Protein AF-A0A972X1F0-F1 (afdb_monomer_lite)

Sequence (185 aa):
MKKIGLFLLGLVVLLVAVYSLSRPRADAKAATQESPLKYPNSVIPELMGVSKVKKRSDVTPDITAKLEQAKSFRTYLETAYLRLPSIEKVKISKNGDFHHVPTEVIESSEIFGDIADKIKNNSTLIMDALKFYSACSLNDQLITSVRAVCARNLQDWAKTANINISRIEIPENVLRIADVLPRRD

Foldseek 3Di:
DPPVVVVVVVVVVVVVVVVVVPDPPPPPPPPPPPPQPQQPDDPDPDPDPDDDDDDDPDDDPVNVVVVVLLVVLLVLLRVLLSLADFPVNVVVPPPPDPPDDDVSNVVNVVSVVVNVVSCVVPVVNLVSLLSSLVSLLQDPRGDLLSNLVSVLVNVQSCVVVVHDDDPPRGDPSSPVSNVPDDHDD

pLDDT: mean 83.28, std 17.47, range [43.41, 98.06]

Secondary structure (DSSP, 8-state):
--SHHHHHHHHHHHHHHHHHH-------------------S--S------------S---HHHHHHHHHHHHHHHHHHHHHHHSPBHHHHHHT-SS--SSPPHHHHHHHHHHHHHHHHHHH-GGGHHHHHHHHHHHHH-TTB-HHHHHHHHHHHHHHHHHTT----STTS-HHHHHHHHHSPP--

Radius of gyration: 26.68 Å; chains: 1; bounding box: 55×37×100 Å

Structure (mmCIF, N/CA/C/O backbone):
data_AF-A0A972X1F0-F1
#
_entry.id   AF-A0A972X1F0-F1
#
loop_
_atom_site.group_PDB
_atom_site.id
_atom_site.type_symbol
_atom_site.label_atom_id
_atom_site.label_alt_id
_atom_site.label_comp_id
_atom_site.label_asym_id
_atom_site.label_entity_id
_atom_site.label_seq_id
_atom_site.pdbx_PDB_ins_code
_atom_site.Cartn_x
_atom_site.Cartn_y
_atom_site.Cartn_z
_atom_site.occupancy
_atom_site.B_iso_or_equiv
_atom_site.auth_seq_id
_atom_site.auth_comp_id
_atom_site.auth_asym_id
_atom_site.auth_atom_id
_atom_site.pdbx_PDB_model_num
ATOM 1 N N . MET A 1 1 ? 17.715 9.256 -75.433 1.00 58.50 1 MET A N 1
ATOM 2 C CA . MET A 1 1 ? 17.583 10.223 -74.314 1.00 58.50 1 MET A CA 1
ATOM 3 C C . MET A 1 1 ? 16.763 9.702 -73.110 1.00 58.50 1 MET A C 1
ATOM 5 O O . MET A 1 1 ? 16.326 10.507 -72.306 1.00 58.50 1 MET A O 1
ATOM 9 N N . LYS A 1 2 ? 16.587 8.380 -72.897 1.00 61.19 2 LYS A N 1
ATOM 10 C CA . LYS A 1 2 ? 15.789 7.830 -71.767 1.00 61.19 2 LYS A CA 1
ATOM 11 C C . LYS A 1 2 ? 16.579 7.497 -70.484 1.00 61.19 2 LYS A C 1
ATOM 13 O O . LYS A 1 2 ? 15.971 7.238 -69.456 1.00 61.19 2 LYS A O 1
ATOM 18 N N . LYS A 1 3 ? 17.919 7.511 -70.514 1.00 64.94 3 LYS A N 1
ATOM 19 C CA . LYS A 1 3 ? 18.758 7.066 -69.378 1.00 64.94 3 LYS A CA 1
ATOM 20 C C . LYS A 1 3 ? 18.961 8.120 -68.274 1.00 64.94 3 LYS A C 1
ATOM 22 O O . LYS A 1 3 ? 19.310 7.756 -67.161 1.00 64.94 3 LYS A O 1
ATOM 27 N N . ILE A 1 4 ? 18.698 9.399 -68.555 1.00 75.31 4 ILE A N 1
ATOM 28 C CA . ILE A 1 4 ? 18.905 10.500 -67.593 1.00 75.31 4 ILE A CA 1
ATOM 29 C C . ILE A 1 4 ? 17.803 10.532 -66.515 1.00 75.31 4 ILE A C 1
ATOM 31 O O . ILE A 1 4 ? 18.074 10.869 -65.367 1.00 75.31 4 ILE A O 1
ATOM 35 N N . GLY A 1 5 ? 16.580 10.099 -66.845 1.00 74.19 5 GLY A N 1
ATOM 36 C CA . GLY A 1 5 ? 15.449 10.125 -65.907 1.00 74.19 5 GLY A CA 1
ATOM 37 C C . GLY A 1 5 ? 15.607 9.187 -64.705 1.00 74.19 5 GLY A C 1
ATOM 38 O O . GLY A 1 5 ? 15.191 9.533 -63.603 1.00 74.19 5 GLY A O 1
ATOM 39 N N . LEU A 1 6 ? 16.257 8.030 -64.884 1.00 78.19 6 LEU A N 1
ATOM 40 C CA . LEU A 1 6 ? 16.422 7.055 -63.798 1.00 78.19 6 LEU A CA 1
ATOM 41 C C . LEU A 1 6 ? 17.415 7.537 -62.729 1.00 78.19 6 LEU A C 1
ATOM 43 O O . LEU A 1 6 ? 17.235 7.269 -61.544 1.00 78.19 6 LEU A O 1
ATOM 47 N N . PHE A 1 7 ? 18.44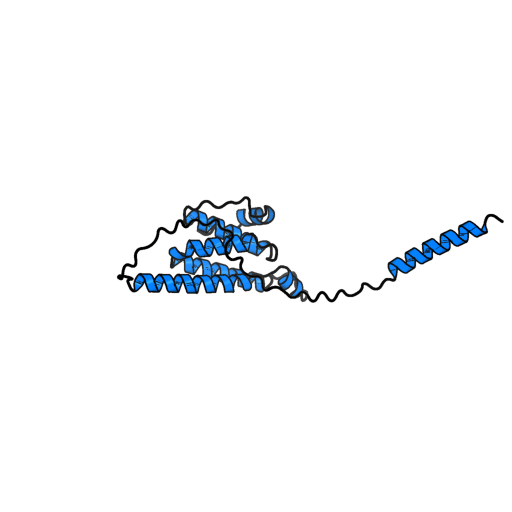4 8.279 -63.148 1.00 83.50 7 PHE A N 1
ATOM 48 C CA . PHE A 1 7 ? 19.475 8.796 -62.248 1.00 83.50 7 PHE A CA 1
ATOM 49 C C . PHE A 1 7 ? 18.936 9.904 -61.336 1.00 83.50 7 PHE A C 1
ATOM 51 O O . PHE A 1 7 ? 19.231 9.925 -60.143 1.00 83.50 7 PHE A O 1
ATOM 58 N N . LEU A 1 8 ? 18.087 10.786 -61.877 1.00 83.75 8 LEU A N 1
ATOM 59 C CA . LEU A 1 8 ? 17.439 11.847 -61.102 1.00 83.75 8 LEU A CA 1
ATOM 60 C C . LEU A 1 8 ? 16.479 11.284 -60.047 1.00 83.75 8 LEU A C 1
ATOM 62 O O . LEU A 1 8 ? 16.462 11.775 -58.921 1.00 83.75 8 LEU A O 1
ATOM 66 N N . LEU A 1 9 ? 15.733 10.222 -60.371 1.00 85.69 9 LEU A N 1
ATOM 67 C CA . LEU A 1 9 ? 14.806 9.607 -59.420 1.00 85.69 9 LEU A CA 1
ATOM 68 C C . LEU A 1 9 ? 15.544 8.968 -58.230 1.00 85.69 9 LEU A C 1
ATOM 70 O O . LEU A 1 9 ? 15.135 9.140 -57.083 1.00 85.69 9 LEU A O 1
ATOM 74 N N . GLY A 1 10 ? 16.664 8.284 -58.494 1.00 87.75 10 GLY A N 1
ATOM 75 C CA . GLY A 1 10 ? 17.500 7.693 -57.446 1.00 87.75 10 GLY A CA 1
ATOM 76 C C . GLY A 1 10 ? 18.105 8.741 -56.508 1.00 87.75 10 GLY A C 1
ATOM 77 O O . GLY A 1 10 ? 18.112 8.549 -55.292 1.00 87.75 10 GLY A O 1
ATOM 78 N N . LEU A 1 11 ? 18.544 9.880 -57.054 1.00 90.75 11 LEU A N 1
ATOM 79 C CA . LEU A 1 11 ? 19.116 10.974 -56.267 1.00 90.75 11 LEU A CA 1
ATOM 80 C C . LEU A 1 11 ? 18.081 11.610 -55.323 1.00 90.75 11 LEU A C 1
ATOM 82 O O . LEU A 1 11 ? 18.393 11.888 -54.168 1.00 90.75 11 LEU A O 1
ATOM 86 N N . VAL A 1 12 ? 16.839 11.795 -55.784 1.00 90.69 12 VAL A N 1
ATOM 87 C CA . VAL A 1 12 ? 15.757 12.364 -54.961 1.00 90.69 12 VAL A CA 1
ATOM 88 C C . VAL A 1 12 ? 15.403 11.440 -53.794 1.00 90.69 12 VAL A C 1
ATOM 90 O O . VAL A 1 12 ? 15.274 11.912 -52.666 1.00 90.69 12 VAL A O 1
ATOM 93 N N . VAL A 1 13 ? 15.309 10.126 -54.023 1.00 89.88 13 VAL A N 1
ATOM 94 C CA . VAL A 1 13 ? 15.029 9.156 -52.947 1.00 89.88 13 VAL A CA 1
ATOM 95 C C . VAL A 1 13 ? 16.151 9.146 -51.908 1.00 89.88 13 VAL A C 1
ATOM 97 O O . VAL A 1 13 ? 15.876 9.148 -50.707 1.00 89.88 13 VAL A O 1
ATOM 100 N N . LEU A 1 14 ? 17.411 9.200 -52.353 1.00 90.25 14 LEU A N 1
ATOM 101 C CA . LEU A 1 14 ? 18.562 9.243 -51.453 1.00 90.25 14 LEU A CA 1
ATOM 102 C C . LEU A 1 14 ? 18.556 10.516 -50.592 1.00 90.25 14 LEU A C 1
ATOM 104 O O . LEU A 1 14 ? 18.766 10.447 -49.384 1.00 90.25 14 LEU A O 1
ATOM 108 N N . LEU A 1 15 ? 18.251 11.670 -51.194 1.00 89.06 15 LEU A N 1
ATOM 109 C CA . LEU A 1 15 ? 18.170 12.945 -50.479 1.00 89.06 15 LEU A CA 1
ATOM 110 C C . LEU A 1 15 ? 17.035 12.958 -49.445 1.00 89.06 15 LEU A C 1
ATOM 112 O O . LEU A 1 15 ? 17.244 13.438 -48.334 1.00 89.06 15 LEU A O 1
ATOM 116 N N . VAL A 1 16 ? 15.868 12.384 -49.755 1.00 86.19 16 VAL A N 1
ATOM 117 C CA . VAL A 1 16 ? 14.750 12.275 -48.798 1.00 86.19 16 VAL A CA 1
ATOM 118 C C . VAL A 1 16 ? 15.095 11.340 -47.633 1.00 86.19 16 VAL A C 1
ATOM 120 O O . VAL A 1 16 ? 14.776 11.652 -46.482 1.00 86.19 16 VAL A O 1
ATOM 123 N N . ALA A 1 17 ? 15.781 10.225 -47.898 1.00 84.88 17 ALA A N 1
ATOM 124 C CA . ALA A 1 17 ? 16.218 9.297 -46.856 1.00 84.88 17 ALA A CA 1
ATOM 125 C C . ALA A 1 17 ? 17.244 9.943 -45.910 1.00 84.88 17 ALA A C 1
ATOM 127 O O . ALA A 1 17 ? 17.094 9.867 -44.690 1.00 84.88 17 ALA A O 1
ATOM 128 N N . VAL A 1 18 ? 18.239 10.647 -46.462 1.00 85.56 18 VAL A N 1
ATOM 129 C CA . VAL A 1 18 ? 19.245 11.370 -45.670 1.00 85.56 18 VAL A CA 1
ATOM 130 C C . VAL A 1 18 ? 18.591 12.492 -44.861 1.00 85.56 18 VAL A C 1
AT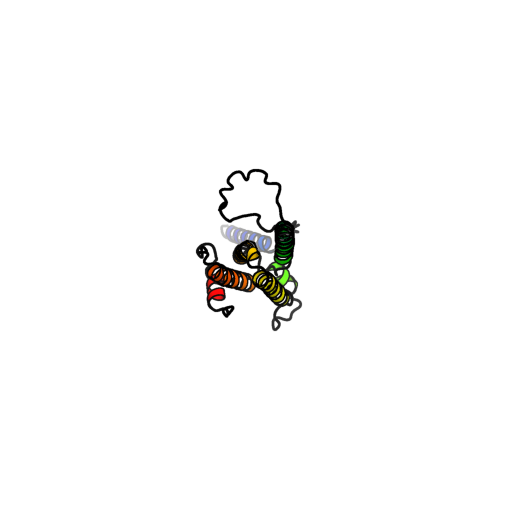OM 132 O O . VAL A 1 18 ? 18.826 12.595 -43.661 1.00 85.56 18 VAL A O 1
ATOM 135 N N . TYR A 1 19 ? 17.689 13.272 -45.463 1.00 83.06 19 TYR A N 1
ATOM 136 C CA . TYR A 1 19 ? 16.993 14.355 -44.762 1.00 83.06 19 TYR A CA 1
ATOM 137 C C . TYR A 1 19 ? 16.100 13.849 -43.614 1.00 83.06 19 TYR A C 1
ATOM 139 O O . TYR A 1 19 ? 15.975 14.510 -42.583 1.00 83.06 19 TYR A O 1
ATOM 147 N N . SER A 1 20 ? 15.515 12.656 -43.757 1.00 76.56 20 SER A N 1
ATOM 148 C CA . SER A 1 20 ? 14.698 12.029 -42.708 1.00 76.56 20 SER A CA 1
ATOM 149 C C . SER A 1 20 ? 15.535 11.525 -41.526 1.00 76.56 20 SER A C 1
ATOM 151 O O . SER A 1 20 ? 15.062 11.552 -40.393 1.00 76.56 20 SER A O 1
ATOM 153 N N . LEU A 1 21 ? 16.785 11.114 -41.770 1.00 76.50 21 LEU A N 1
ATOM 154 C CA . LEU A 1 21 ? 17.731 10.682 -40.732 1.00 76.50 21 LEU A CA 1
ATOM 155 C C . LEU A 1 21 ? 18.425 11.859 -40.032 1.00 76.50 21 LEU A C 1
ATOM 157 O O . LEU A 1 21 ? 18.833 11.730 -38.881 1.00 76.50 21 LEU A O 1
ATOM 161 N N . SER A 1 22 ? 18.547 13.009 -40.700 1.00 73.19 22 SER A N 1
ATOM 162 C CA . SER A 1 22 ? 19.226 14.194 -40.163 1.00 73.19 22 SER A CA 1
ATOM 163 C C . SER A 1 22 ? 18.329 15.139 -39.365 1.00 73.19 22 SER A C 1
ATOM 165 O O . SER A 1 22 ? 18.820 16.177 -38.927 1.00 73.19 22 SER A O 1
ATOM 167 N N . ARG A 1 23 ? 17.039 14.836 -39.153 1.00 63.78 23 ARG A N 1
ATOM 168 C CA . ARG A 1 23 ? 16.220 15.653 -38.247 1.00 63.78 23 ARG A CA 1
ATOM 169 C C . ARG A 1 23 ? 16.755 15.490 -36.820 1.00 63.78 23 ARG A C 1
ATOM 171 O O . ARG A 1 23 ? 16.611 14.398 -36.264 1.00 63.78 23 ARG A O 1
ATOM 178 N N . PRO A 1 24 ? 17.351 16.535 -36.210 1.00 58.25 24 PRO A N 1
ATOM 179 C CA . PRO A 1 24 ? 17.709 16.475 -34.805 1.00 58.25 24 PRO A CA 1
ATOM 180 C C . PRO A 1 24 ? 16.427 16.174 -34.034 1.00 58.25 24 PRO A C 1
ATOM 182 O O . PRO A 1 24 ? 15.392 16.804 -34.272 1.00 58.25 24 PRO A O 1
ATOM 185 N N . ARG A 1 25 ? 16.481 15.162 -33.163 1.00 55.72 25 ARG A N 1
ATOM 186 C CA . ARG A 1 25 ? 15.430 14.899 -32.182 1.00 55.72 25 ARG A CA 1
ATOM 187 C C . ARG A 1 25 ? 15.222 16.224 -31.460 1.00 55.72 25 ARG A C 1
ATOM 189 O O . ARG A 1 25 ? 16.106 16.663 -30.736 1.00 55.72 25 ARG A O 1
ATOM 196 N N . ALA A 1 26 ? 14.119 16.909 -31.752 1.00 57.22 26 ALA A N 1
ATOM 197 C CA . ALA A 1 26 ? 13.742 18.082 -30.995 1.00 57.22 26 ALA A CA 1
ATOM 198 C C . ALA A 1 26 ? 13.586 17.581 -29.565 1.00 57.22 26 ALA A C 1
ATOM 200 O O . ALA A 1 26 ? 12.705 16.759 -29.301 1.00 57.22 26 ALA A O 1
ATOM 201 N N . ASP A 1 27 ? 14.506 17.991 -28.695 1.00 51.03 27 ASP A N 1
ATOM 202 C CA . ASP A 1 27 ? 14.424 17.754 -27.269 1.00 51.03 27 ASP A CA 1
ATOM 203 C C . ASP A 1 27 ? 13.120 18.389 -26.806 1.00 51.03 27 ASP A C 1
ATOM 205 O O . ASP A 1 27 ? 13.021 19.594 -26.559 1.00 51.03 27 ASP A O 1
ATOM 209 N N . ALA A 1 28 ? 12.078 17.562 -26.770 1.00 54.88 28 ALA A N 1
ATOM 210 C CA . ALA A 1 28 ? 10.841 17.863 -26.104 1.00 54.88 28 ALA A CA 1
ATOM 211 C C . ALA A 1 28 ? 11.216 18.031 -24.635 1.00 54.88 28 ALA A C 1
ATOM 213 O O . ALA A 1 28 ? 11.258 17.068 -23.871 1.00 54.88 28 ALA A O 1
ATOM 214 N N . LYS A 1 29 ? 11.523 19.272 -24.248 1.00 49.81 29 LYS A N 1
ATOM 215 C CA . LYS A 1 29 ? 11.421 19.732 -22.870 1.00 49.81 29 LYS A CA 1
ATOM 216 C C . LYS A 1 29 ? 9.949 19.612 -22.496 1.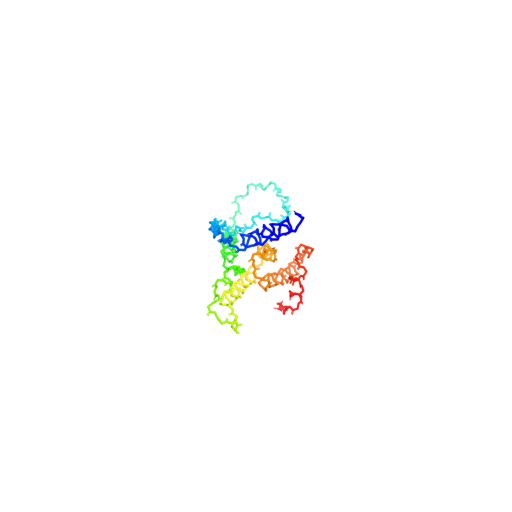00 49.81 29 LYS A C 1
ATOM 218 O O . LYS A 1 29 ? 9.197 20.582 -22.536 1.00 49.81 29 LYS A O 1
ATOM 223 N N . ALA A 1 30 ? 9.530 18.386 -22.206 1.00 51.47 30 ALA A N 1
ATOM 224 C CA . ALA A 1 30 ? 8.327 18.117 -21.465 1.00 51.47 30 ALA A CA 1
ATOM 225 C C . ALA A 1 30 ? 8.570 18.732 -20.089 1.00 51.47 30 ALA A C 1
ATOM 227 O O . ALA A 1 30 ? 9.237 18.157 -19.234 1.00 51.47 30 ALA A O 1
ATOM 228 N N . ALA A 1 31 ? 8.081 19.955 -19.907 1.00 48.34 31 ALA A N 1
ATOM 229 C CA . ALA A 1 31 ? 7.716 20.434 -18.593 1.00 48.34 31 ALA A CA 1
ATOM 230 C C . ALA A 1 31 ? 6.558 19.542 -18.135 1.00 48.34 31 ALA A C 1
ATOM 232 O O . ALA A 1 31 ? 5.386 19.879 -18.294 1.00 48.34 31 ALA A O 1
ATOM 233 N N . THR A 1 32 ? 6.894 18.345 -17.657 1.00 45.69 32 THR A N 1
ATOM 234 C CA . THR A 1 32 ? 5.970 17.503 -16.920 1.00 45.69 32 THR A CA 1
ATOM 235 C C . THR A 1 32 ? 5.761 18.242 -15.614 1.00 45.69 32 THR A C 1
ATOM 237 O O . THR A 1 32 ? 6.565 18.166 -14.690 1.00 45.69 32 THR A O 1
ATOM 240 N N . GLN A 1 33 ? 4.725 19.072 -15.579 1.00 45.19 33 GLN A N 1
ATOM 241 C CA . GLN A 1 33 ? 4.168 19.548 -14.333 1.00 45.19 33 GLN A CA 1
ATOM 242 C C . GLN A 1 33 ? 3.660 18.288 -13.631 1.00 45.19 33 GLN A C 1
ATOM 244 O O . GLN A 1 33 ? 2.558 17.823 -13.919 1.00 45.19 33 GLN A O 1
ATOM 249 N N . GLU A 1 34 ? 4.529 17.671 -12.823 1.00 47.16 34 GLU A N 1
ATOM 250 C CA . GLU A 1 34 ? 4.215 16.520 -11.987 1.00 47.16 34 GLU A CA 1
ATOM 251 C C . GLU A 1 34 ? 3.008 16.919 -11.144 1.00 47.16 34 GLU A C 1
ATOM 253 O O . GLU A 1 34 ? 3.117 17.653 -10.161 1.00 47.16 34 GLU A O 1
ATOM 258 N N . SER A 1 35 ? 1.815 16.513 -11.584 1.00 49.00 35 SER A N 1
ATOM 259 C CA . SER A 1 35 ? 0.652 16.586 -10.720 1.00 49.00 35 SER A CA 1
ATOM 260 C C . SER A 1 35 ? 0.991 15.700 -9.532 1.00 49.00 35 SER A C 1
ATOM 262 O O . SER A 1 35 ? 1.246 14.511 -9.746 1.00 49.00 35 SER A O 1
ATOM 264 N N . PRO A 1 36 ? 1.048 16.250 -8.305 1.00 54.09 36 PRO A N 1
ATOM 265 C CA . PRO A 1 36 ? 1.347 15.451 -7.133 1.00 54.09 36 PRO A CA 1
ATOM 266 C C . PRO A 1 36 ? 0.383 14.273 -7.134 1.00 54.09 36 PRO A C 1
ATOM 268 O O . PRO A 1 36 ? -0.816 14.481 -7.335 1.00 54.09 36 PRO A O 1
ATOM 271 N N . LEU A 1 37 ? 0.924 13.058 -6.988 1.00 51.62 37 LEU A N 1
ATOM 272 C CA . LEU A 1 37 ? 0.181 11.802 -6.893 1.00 51.62 37 LEU A CA 1
ATOM 273 C C . LEU A 1 37 ? -0.891 11.956 -5.813 1.00 51.62 37 LEU A C 1
ATOM 275 O O . LEU A 1 37 ? -0.661 11.713 -4.631 1.00 51.62 37 LEU A O 1
ATOM 279 N N . LYS A 1 38 ? -2.062 12.448 -6.207 1.00 56.41 38 LYS A N 1
ATOM 280 C CA . LYS A 1 38 ? -3.134 12.736 -5.276 1.00 56.41 38 LYS A CA 1
ATOM 281 C C . LYS A 1 38 ? -3.706 11.387 -4.908 1.00 56.41 38 LYS A C 1
ATOM 283 O O . LYS A 1 38 ? -4.201 10.678 -5.783 1.00 56.41 38 LYS A O 1
ATOM 288 N N . TYR A 1 39 ? -3.607 11.033 -3.630 1.00 56.16 39 TYR A N 1
ATOM 289 C CA . TYR A 1 39 ? -4.289 9.864 -3.103 1.00 56.16 39 TYR A CA 1
ATOM 290 C C . TYR A 1 39 ? -5.754 9.955 -3.553 1.00 56.16 39 TYR A C 1
ATOM 292 O O . TYR A 1 39 ? -6.407 10.963 -3.248 1.00 56.16 39 TYR A O 1
ATOM 300 N N . PRO A 1 40 ? -6.247 9.010 -4.376 1.00 58.91 40 PRO A N 1
ATOM 301 C CA . PRO A 1 40 ? -7.584 9.120 -4.921 1.00 58.91 40 PRO A CA 1
ATOM 302 C C . PRO A 1 40 ? -8.553 9.048 -3.749 1.00 58.91 40 PRO A C 1
ATOM 304 O O . PRO A 1 40 ? -8.741 8.000 -3.129 1.00 58.91 40 PRO A O 1
ATOM 307 N N . ASN A 1 41 ? -9.157 10.190 -3.422 1.00 51.47 41 ASN A N 1
ATOM 308 C CA . ASN A 1 41 ? -10.308 10.222 -2.542 1.00 51.47 41 ASN A CA 1
ATOM 309 C C . ASN A 1 41 ? -11.381 9.346 -3.200 1.00 51.47 41 ASN A C 1
ATOM 311 O O . ASN A 1 41 ? -11.948 9.724 -4.219 1.00 51.47 41 ASN A O 1
ATOM 315 N N . SER A 1 42 ? -11.603 8.167 -2.618 1.00 45.06 42 SER A N 1
ATOM 316 C CA . SER A 1 42 ? -12.737 7.267 -2.841 1.00 45.06 42 SER A CA 1
ATOM 317 C C . SER A 1 42 ? -12.960 6.753 -4.271 1.00 45.06 42 SER A C 1
ATOM 319 O O . SER A 1 42 ? -13.722 7.327 -5.042 1.00 45.06 42 SER A O 1
ATOM 321 N N . VAL A 1 43 ? -12.446 5.553 -4.547 1.00 47.50 43 VAL A N 1
ATOM 322 C CA . VAL A 1 43 ? -13.156 4.574 -5.390 1.00 47.50 43 VAL A CA 1
ATOM 323 C C . VAL A 1 43 ? -13.495 3.370 -4.512 1.00 47.50 43 VAL A C 1
ATOM 325 O O . VAL A 1 43 ? -12.946 2.289 -4.655 1.00 47.50 43 VAL A O 1
ATOM 328 N N . ILE A 1 44 ? -14.339 3.581 -3.505 1.00 49.91 44 ILE A N 1
ATOM 329 C CA . ILE A 1 44 ? -15.143 2.495 -2.940 1.00 49.91 44 ILE A CA 1
ATOM 330 C C . ILE A 1 44 ? -16.578 3.019 -2.953 1.00 49.91 44 ILE A C 1
ATOM 332 O O . ILE A 1 44 ? -16.792 4.127 -2.451 1.00 49.91 44 ILE A O 1
ATOM 336 N N . PRO A 1 45 ? -17.539 2.273 -3.529 1.00 45.94 45 PRO A N 1
ATOM 337 C CA . PRO A 1 45 ? -18.945 2.629 -3.485 1.00 45.94 45 PRO A CA 1
ATOM 338 C C . PRO A 1 45 ? -19.374 2.924 -2.051 1.00 45.94 45 PRO A C 1
ATOM 340 O O . PRO A 1 45 ? -19.006 2.227 -1.106 1.00 45.94 45 PRO A O 1
ATOM 343 N N . GLU A 1 46 ? -20.138 3.993 -1.927 1.00 45.56 46 GLU A N 1
ATOM 344 C CA . GLU A 1 46 ? -20.754 4.555 -0.736 1.00 45.56 46 GLU A CA 1
ATOM 345 C C . GLU A 1 46 ? -21.497 3.489 0.097 1.00 45.56 46 GLU A C 1
ATOM 347 O O . GLU A 1 46 ? -22.699 3.290 -0.016 1.00 45.56 46 GLU A O 1
ATOM 352 N N . LEU A 1 47 ? -20.769 2.768 0.954 1.00 46.72 47 LEU A N 1
ATOM 353 C CA . LEU A 1 47 ? -21.298 1.734 1.856 1.00 46.72 47 LEU A CA 1
ATOM 354 C C . LEU A 1 47 ? -21.835 2.318 3.175 1.00 46.72 47 LEU A C 1
ATOM 356 O O . LEU A 1 47 ? -21.900 1.629 4.190 1.00 46.72 47 LEU A O 1
ATOM 360 N N . MET A 1 48 ? -22.213 3.599 3.190 1.00 43.41 48 MET A N 1
ATOM 361 C CA . MET A 1 48 ? -22.758 4.257 4.376 1.00 43.41 48 MET A CA 1
ATOM 362 C C . MET A 1 48 ? -24.080 4.950 4.058 1.00 43.41 48 MET A C 1
ATOM 364 O O . MET A 1 48 ? -24.131 6.143 3.777 1.00 43.41 48 MET A O 1
ATOM 368 N N . GLY A 1 49 ? -25.177 4.203 4.192 1.00 44.38 49 GLY A N 1
ATOM 369 C CA . GLY A 1 49 ? -26.492 4.785 4.447 1.00 44.38 49 GLY A CA 1
ATOM 370 C C . GLY A 1 49 ? -26.490 5.466 5.817 1.00 44.38 49 GLY A C 1
ATOM 371 O O . GLY A 1 49 ? -26.872 4.865 6.820 1.00 44.38 49 GLY A O 1
ATOM 372 N N . VAL A 1 50 ? -26.010 6.710 5.883 1.00 47.56 50 VAL A N 1
ATOM 373 C CA . VAL A 1 50 ? -25.975 7.502 7.118 1.00 47.56 50 VAL A CA 1
ATOM 374 C C . VAL A 1 50 ? -27.389 7.990 7.433 1.00 47.56 50 VAL A C 1
ATOM 376 O O . VAL A 1 50 ? -27.828 9.060 7.013 1.00 47.56 50 VAL A O 1
ATOM 379 N N . SER A 1 51 ? -28.117 7.179 8.200 1.00 52.31 51 SER A N 1
ATOM 380 C CA . SER A 1 51 ? -29.330 7.598 8.903 1.00 52.31 51 SER A CA 1
ATOM 381 C C . SER A 1 51 ? -29.032 8.824 9.770 1.00 52.31 51 SER A C 1
ATOM 383 O O . SER A 1 51 ? -28.074 8.830 10.541 1.00 52.31 51 SER A O 1
ATOM 385 N N . LYS A 1 52 ? -29.865 9.864 9.647 1.00 52.22 52 LYS A N 1
ATOM 386 C CA . LYS A 1 52 ? -29.778 11.136 10.383 1.00 52.22 52 LYS A CA 1
ATOM 387 C C . LYS A 1 52 ? -29.578 10.898 11.889 1.00 52.22 52 LYS A C 1
ATOM 389 O O . LYS A 1 52 ? -30.526 10.586 12.608 1.00 52.22 52 LYS A O 1
ATOM 394 N N . VAL A 1 53 ? -28.347 11.070 12.374 1.00 54.66 53 VAL A N 1
ATOM 395 C CA . VAL A 1 53 ? -28.013 10.952 13.799 1.00 54.66 53 VAL A CA 1
ATOM 396 C C . VAL A 1 53 ? -28.555 12.177 14.539 1.00 54.66 53 VAL A C 1
ATOM 398 O O . VAL A 1 53 ? -28.129 13.312 14.325 1.00 54.66 53 VAL A O 1
ATOM 401 N N . LYS A 1 54 ? -29.532 11.936 15.413 1.00 59.75 54 LYS A N 1
ATOM 402 C CA . LYS A 1 54 ? -30.114 12.904 16.349 1.00 59.75 54 LYS A CA 1
ATOM 403 C C . LYS A 1 54 ? -29.008 13.394 17.300 1.00 59.75 54 LYS A C 1
ATOM 405 O O . LYS A 1 54 ? -28.376 12.565 17.948 1.00 59.75 54 LYS A O 1
ATOM 410 N N . LYS A 1 55 ? -28.772 14.716 17.378 1.00 56.81 55 LYS A N 1
ATOM 411 C CA . LYS A 1 55 ? -27.821 15.370 18.309 1.00 56.81 55 LYS A CA 1
ATOM 412 C C . LYS A 1 55 ? -28.034 14.823 19.730 1.00 56.81 55 LYS A C 1
ATOM 414 O O . LYS A 1 55 ? -29.009 15.187 20.383 1.00 56.81 55 LYS A O 1
ATOM 419 N N . ARG A 1 56 ? -27.153 13.935 20.192 1.00 61.34 56 ARG A N 1
ATOM 420 C CA . ARG A 1 56 ? -27.140 13.408 21.562 1.00 61.34 56 ARG A CA 1
ATOM 421 C C . ARG A 1 56 ? -25.893 13.968 22.240 1.00 61.34 56 ARG A C 1
ATOM 423 O O . ARG A 1 56 ? -24.799 13.811 21.713 1.00 61.34 56 ARG A O 1
ATOM 430 N N . SER A 1 57 ? -26.087 14.677 23.349 1.00 64.50 57 SER A N 1
ATOM 431 C CA . SER A 1 57 ? -25.068 15.493 24.026 1.00 64.50 57 SER A CA 1
ATOM 432 C C . SER A 1 57 ? -24.068 14.691 24.877 1.00 64.50 57 SER A C 1
ATOM 434 O O . SER A 1 57 ? -23.285 15.295 25.601 1.00 64.50 57 SER A O 1
ATOM 436 N N . ASP A 1 58 ? -24.059 13.359 24.763 1.00 64.19 58 ASP A N 1
ATOM 437 C CA . ASP A 1 58 ? -23.220 12.459 25.564 1.00 64.19 58 ASP A CA 1
ATOM 438 C C . ASP A 1 58 ? -22.103 11.843 24.710 1.00 64.19 58 ASP A C 1
ATOM 440 O O . ASP A 1 58 ? -22.024 10.627 24.525 1.00 64.19 58 ASP A O 1
ATOM 444 N N . VAL A 1 59 ? -21.245 12.686 24.131 1.00 72.56 59 VAL A N 1
ATOM 445 C CA . VAL A 1 59 ? -19.996 12.205 23.525 1.00 72.56 59 VAL A CA 1
ATOM 446 C C . VAL A 1 59 ? -19.000 11.986 24.658 1.00 72.56 59 VAL A C 1
ATOM 448 O O . VAL A 1 59 ? -18.521 12.939 25.270 1.00 72.56 59 VAL A O 1
ATOM 451 N N . THR A 1 60 ? -18.711 10.724 24.969 1.00 80.25 60 THR A N 1
ATOM 452 C CA . THR A 1 60 ? -17.718 10.376 25.988 1.00 80.25 60 THR A CA 1
ATOM 453 C C . THR A 1 60 ? -16.301 10.715 25.499 1.00 80.25 60 THR A C 1
ATOM 455 O O . THR A 1 60 ? -16.032 10.635 24.296 1.00 80.25 60 THR A O 1
ATOM 458 N N . PRO A 1 61 ? -15.358 11.050 26.403 1.00 82.88 61 PRO A N 1
ATOM 459 C CA . PRO A 1 61 ? -13.965 11.338 26.041 1.00 82.88 61 PRO A CA 1
ATOM 460 C C . PRO A 1 61 ? -13.283 10.243 25.193 1.00 82.88 61 PRO A C 1
ATOM 462 O O . PRO A 1 61 ? -12.438 10.554 24.356 1.00 82.88 61 PRO A O 1
ATOM 465 N N . ASP A 1 62 ? -13.691 8.977 25.353 1.00 87.56 62 ASP A N 1
ATOM 466 C CA . ASP A 1 62 ? -13.192 7.831 24.573 1.00 87.56 62 ASP A CA 1
ATOM 467 C C . ASP A 1 62 ? -13.547 7.920 23.075 1.00 87.56 62 ASP A C 1
ATOM 469 O O . ASP A 1 62 ? -12.715 7.628 22.214 1.00 87.56 62 ASP A O 1
ATOM 473 N N . ILE A 1 63 ? -14.756 8.386 22.734 1.00 85.81 63 ILE A N 1
ATOM 474 C CA . ILE A 1 63 ? -15.181 8.537 21.331 1.00 85.81 63 ILE A CA 1
ATOM 475 C C . ILE A 1 63 ? -14.350 9.623 20.642 1.00 85.81 63 ILE A C 1
ATOM 477 O O . ILE A 1 63 ? -13.895 9.433 19.512 1.00 85.81 63 ILE A O 1
ATOM 481 N N . THR A 1 64 ? -14.109 10.740 21.331 1.00 88.12 64 THR A N 1
ATOM 482 C CA . THR A 1 64 ? -13.288 11.840 20.811 1.00 88.12 64 THR A CA 1
ATOM 483 C C . THR A 1 64 ? -11.848 11.389 20.565 1.00 88.12 64 THR A C 1
ATOM 485 O O . THR A 1 64 ? -11.301 11.656 19.496 1.00 88.12 64 THR A O 1
ATOM 488 N N . ALA A 1 65 ? -11.250 10.640 21.499 1.00 89.94 65 ALA A N 1
ATOM 489 C CA . ALA A 1 65 ? -9.896 10.109 21.343 1.00 89.94 65 ALA A CA 1
ATOM 490 C C . ALA A 1 65 ? -9.774 9.158 20.136 1.00 89.94 65 ALA A C 1
ATOM 492 O O . ALA A 1 65 ? -8.853 9.297 19.329 1.00 89.94 65 ALA A O 1
ATOM 493 N N . LYS A 1 66 ? -10.733 8.239 19.956 1.00 88.94 66 LYS A N 1
ATOM 494 C CA . LYS A 1 66 ? -10.764 7.326 18.799 1.00 88.94 66 LYS A CA 1
ATOM 495 C C . LYS A 1 66 ? -10.932 8.067 17.474 1.00 88.94 66 LYS A C 1
ATOM 497 O O . LYS A 1 66 ? -10.308 7.692 16.481 1.00 88.94 66 LYS A O 1
ATOM 502 N N . LEU A 1 67 ? -11.743 9.125 17.446 1.00 89.25 67 LEU A N 1
ATOM 503 C CA . LEU A 1 67 ? -11.945 9.940 16.248 1.00 89.25 67 LEU A CA 1
ATOM 504 C C . LEU A 1 67 ? -10.666 10.684 15.841 1.00 89.25 67 LEU A C 1
ATOM 506 O O . LEU A 1 67 ? -10.294 10.661 14.665 1.00 89.25 67 LEU A O 1
ATOM 510 N N . GLU A 1 68 ? -9.972 11.298 16.800 1.00 93.19 68 GLU A N 1
ATOM 511 C CA . GLU A 1 68 ? -8.691 11.970 16.548 1.00 93.19 68 GLU A CA 1
ATOM 512 C C . GLU A 1 68 ? -7.595 10.974 16.141 1.00 93.19 68 GLU A C 1
ATOM 514 O O . GLU A 1 68 ? -6.818 11.235 15.216 1.00 93.19 68 GLU A O 1
ATOM 519 N N . GLN A 1 69 ? -7.577 9.777 16.734 1.00 94.31 69 GLN A N 1
ATOM 520 C CA . GLN A 1 69 ? -6.674 8.711 16.301 1.00 94.31 69 GLN A CA 1
ATOM 521 C C . GLN A 1 69 ? -6.961 8.276 14.856 1.00 94.31 69 GLN A C 1
ATOM 523 O O . GLN A 1 69 ? -6.040 8.179 14.050 1.00 94.31 69 GLN A O 1
ATOM 528 N N . ALA A 1 70 ? -8.227 8.072 14.485 1.00 92.56 70 ALA A N 1
ATOM 529 C CA . ALA A 1 70 ? -8.593 7.730 13.111 1.00 92.56 70 ALA A CA 1
ATOM 530 C C . ALA A 1 70 ? -8.207 8.841 12.119 1.00 92.56 70 ALA A C 1
ATOM 532 O O . ALA A 1 70 ? -7.719 8.566 11.023 1.00 92.56 70 ALA A O 1
ATOM 533 N N . LYS A 1 71 ? -8.380 10.111 12.502 1.00 94.56 71 LYS A N 1
ATOM 534 C CA . LYS A 1 71 ? -7.986 11.264 11.683 1.00 94.56 71 LYS A CA 1
ATOM 535 C C . LYS A 1 71 ? -6.472 11.330 11.477 1.00 94.56 71 LYS A C 1
ATOM 537 O O . LYS A 1 71 ? -6.030 11.429 10.336 1.00 94.56 71 LYS A O 1
ATOM 542 N N . SER A 1 72 ? -5.690 11.228 12.551 1.00 95.94 72 SER A N 1
ATOM 543 C CA . SER A 1 72 ? -4.223 11.217 12.465 1.00 95.94 72 SER A CA 1
ATOM 544 C C . SER A 1 72 ? -3.702 10.021 11.665 1.00 95.94 72 SER A C 1
ATOM 546 O O . SER A 1 72 ? -2.772 10.172 10.874 1.00 95.94 72 SER A O 1
ATOM 548 N N . PHE A 1 73 ? -4.344 8.856 11.788 1.00 97.50 73 PHE A N 1
ATOM 549 C CA . PHE A 1 73 ? -4.014 7.690 10.977 1.00 97.50 73 PHE A CA 1
ATOM 550 C C . PHE A 1 73 ? -4.270 7.924 9.486 1.00 97.50 73 PHE A C 1
ATOM 552 O O . PHE A 1 73 ? -3.420 7.578 8.672 1.00 97.50 73 PHE A O 1
ATOM 559 N N . ARG A 1 74 ? -5.380 8.569 9.104 1.00 96.75 74 ARG A N 1
ATOM 560 C CA . ARG A 1 74 ? -5.632 8.927 7.697 1.00 96.75 74 ARG A CA 1
ATOM 561 C C . ARG A 1 74 ? -4.564 9.858 7.131 1.00 96.75 74 ARG A C 1
ATOM 563 O O . ARG A 1 74 ? -4.033 9.578 6.063 1.00 96.75 74 ARG A O 1
ATOM 570 N N . THR A 1 75 ? -4.185 10.899 7.869 1.00 96.44 75 THR A N 1
ATOM 571 C CA . THR A 1 75 ? -3.085 11.795 7.468 1.00 96.44 75 THR A CA 1
ATOM 572 C C . THR A 1 75 ? -1.760 11.040 7.333 1.00 96.44 75 THR A C 1
ATOM 574 O O . THR A 1 75 ? -0.987 11.283 6.404 1.00 96.44 75 THR A O 1
ATOM 577 N N . TYR A 1 76 ? -1.506 10.077 8.224 1.00 97.44 76 TYR A N 1
ATOM 578 C CA . TYR A 1 76 ? -0.351 9.193 8.111 1.00 97.44 76 TYR A CA 1
ATOM 579 C C . TYR A 1 76 ? -0.408 8.335 6.837 1.00 97.44 76 TYR A C 1
ATOM 581 O O . TYR A 1 76 ? 0.588 8.278 6.125 1.00 97.44 76 TYR A O 1
ATOM 589 N N . LEU A 1 77 ? -1.554 7.729 6.502 1.00 97.38 77 LEU A N 1
ATOM 590 C CA . LEU A 1 77 ? -1.724 6.928 5.282 1.00 97.38 77 LEU A CA 1
ATOM 591 C C . LEU A 1 77 ? -1.524 7.750 4.002 1.00 97.38 77 LEU A C 1
ATOM 593 O O . LEU A 1 77 ? -0.875 7.280 3.072 1.00 97.38 77 LEU A O 1
ATOM 597 N N . GLU A 1 78 ? -2.033 8.982 3.957 1.00 96.19 78 GLU A N 1
ATOM 598 C CA . GLU A 1 78 ? -1.808 9.902 2.834 1.00 96.19 78 GLU A CA 1
ATOM 599 C C . GLU A 1 78 ? -0.314 10.204 2.659 1.00 96.19 78 GLU A C 1
ATOM 601 O O . GLU A 1 78 ? 0.228 10.103 1.558 1.00 96.19 78 GLU A O 1
ATOM 606 N N . THR A 1 79 ? 0.379 10.497 3.762 1.00 95.88 79 THR A N 1
ATOM 607 C CA . THR A 1 79 ? 1.827 10.753 3.755 1.00 95.88 79 THR A CA 1
ATOM 608 C C . THR A 1 79 ? 2.618 9.508 3.353 1.00 95.88 79 THR A C 1
ATOM 610 O O . THR A 1 79 ? 3.547 9.586 2.552 1.00 95.88 79 THR A O 1
ATOM 613 N N . ALA A 1 80 ? 2.239 8.345 3.885 1.00 96.56 80 ALA A N 1
ATOM 614 C CA . ALA A 1 80 ? 2.826 7.054 3.557 1.00 96.56 80 ALA A CA 1
ATOM 615 C C . ALA A 1 80 ? 2.697 6.747 2.062 1.00 96.56 80 ALA A C 1
ATOM 617 O O . ALA A 1 80 ? 3.661 6.304 1.445 1.00 96.56 80 ALA A O 1
ATOM 618 N N . TYR A 1 81 ? 1.539 7.041 1.467 1.00 95.94 81 TYR A N 1
ATOM 619 C CA . TYR A 1 81 ? 1.283 6.805 0.050 1.00 95.94 81 TYR A CA 1
ATOM 620 C C . TYR A 1 81 ? 2.232 7.599 -0.849 1.00 95.94 81 TYR A C 1
ATOM 622 O O . TYR A 1 81 ? 2.803 7.048 -1.786 1.00 95.94 81 TYR A O 1
ATOM 630 N N . LEU A 1 82 ? 2.448 8.878 -0.529 1.00 94.44 82 LEU A N 1
ATOM 631 C CA . LEU A 1 82 ? 3.360 9.760 -1.266 1.00 94.44 82 LEU A CA 1
ATOM 632 C C . LEU A 1 82 ? 4.829 9.330 -1.167 1.00 94.44 82 LEU A C 1
ATOM 634 O O . LEU A 1 82 ? 5.634 9.676 -2.029 1.00 94.44 82 LEU A O 1
ATOM 638 N N . ARG A 1 83 ? 5.190 8.586 -0.117 1.00 94.81 83 ARG A N 1
ATOM 639 C CA . ARG A 1 83 ? 6.548 8.069 0.092 1.00 94.81 83 ARG A CA 1
ATOM 640 C C . ARG A 1 83 ? 6.814 6.757 -0.644 1.00 94.81 83 ARG A C 1
ATOM 642 O O . ARG A 1 83 ? 7.975 6.360 -0.731 1.00 94.81 83 ARG A O 1
ATOM 649 N N . LEU A 1 84 ? 5.785 6.086 -1.167 1.00 95.81 84 LEU A N 1
ATOM 650 C CA . LEU A 1 84 ? 5.967 4.833 -1.896 1.00 95.81 84 LEU A CA 1
ATOM 651 C C . LEU A 1 84 ? 6.801 5.061 -3.171 1.00 95.81 84 LEU A C 1
ATOM 653 O O . LEU A 1 84 ? 6.615 6.064 -3.864 1.00 95.81 84 LEU A O 1
ATOM 657 N N . PRO A 1 85 ? 7.716 4.138 -3.515 1.00 94.44 85 PRO A N 1
ATOM 658 C CA . PRO A 1 85 ? 8.585 4.302 -4.672 1.00 94.44 85 PRO A CA 1
ATOM 659 C C . PRO A 1 85 ? 7.797 4.223 -5.982 1.00 94.44 85 PRO A C 1
ATOM 661 O O . PRO A 1 85 ? 7.213 3.188 -6.327 1.00 94.44 85 PRO A O 1
ATOM 664 N N . SER A 1 86 ? 7.841 5.312 -6.749 1.00 94.75 86 SER A N 1
ATOM 665 C CA . SER A 1 86 ? 7.377 5.318 -8.131 1.00 94.75 86 SER A CA 1
ATOM 666 C C . SER A 1 86 ? 8.405 4.665 -9.059 1.00 94.75 86 SER A C 1
ATOM 668 O O . SER A 1 86 ? 9.612 4.652 -8.793 1.00 94.75 86 SER A O 1
ATOM 670 N N . ILE A 1 87 ? 7.928 4.139 -10.186 1.00 93.56 87 ILE A N 1
ATOM 671 C CA . ILE A 1 87 ? 8.770 3.599 -11.260 1.00 93.56 87 ILE A CA 1
ATOM 672 C C . ILE A 1 87 ? 9.766 4.660 -11.744 1.00 93.56 87 ILE A C 1
ATOM 674 O O . ILE A 1 87 ? 10.909 4.333 -12.059 1.00 93.56 87 ILE A O 1
ATOM 678 N N . GLU A 1 88 ? 9.340 5.919 -11.812 1.00 91.44 88 GLU A N 1
ATOM 679 C CA . GLU A 1 88 ? 10.174 7.043 -12.235 1.00 91.44 88 GLU A CA 1
ATOM 680 C C . GLU A 1 88 ? 11.302 7.333 -11.241 1.00 91.44 88 GLU A C 1
ATOM 682 O O . GLU A 1 88 ? 12.467 7.353 -11.641 1.00 91.44 88 GLU A O 1
ATOM 687 N N . LYS A 1 89 ? 10.991 7.433 -9.942 1.00 87.88 89 LYS A N 1
ATOM 688 C CA . LYS A 1 89 ? 11.988 7.692 -8.892 1.00 87.88 89 LYS A CA 1
ATOM 689 C C . LYS A 1 89 ? 13.092 6.630 -8.885 1.00 87.88 89 LYS A C 1
ATOM 691 O O . LYS A 1 89 ? 14.272 6.967 -8.889 1.00 87.88 89 LYS A O 1
ATOM 696 N N . VAL A 1 90 ? 12.711 5.354 -8.982 1.00 88.00 90 VAL A N 1
ATOM 697 C CA . VAL A 1 90 ? 13.661 4.226 -9.020 1.00 88.00 90 VAL A CA 1
ATOM 698 C C . VAL A 1 90 ? 14.478 4.189 -10.320 1.00 88.00 90 VAL A C 1
ATOM 700 O O . VAL A 1 90 ? 15.605 3.703 -10.341 1.00 88.00 90 VAL A O 1
ATOM 703 N N . LYS A 1 91 ? 13.945 4.695 -11.440 1.00 85.62 91 LYS A N 1
ATOM 704 C CA . LYS A 1 91 ? 14.719 4.809 -12.689 1.00 85.62 91 LYS A CA 1
ATOM 705 C C . LYS A 1 91 ? 15.778 5.906 -12.610 1.00 85.62 91 LYS A C 1
ATOM 707 O O . LYS A 1 91 ? 16.842 5.721 -13.194 1.00 85.62 91 LYS A O 1
ATOM 712 N N . ILE A 1 92 ? 15.486 7.010 -11.923 1.00 81.56 92 ILE A N 1
ATOM 713 C CA . ILE A 1 92 ? 16.401 8.149 -11.766 1.00 81.56 92 ILE A CA 1
ATOM 714 C C . ILE A 1 92 ? 17.519 7.823 -10.767 1.00 81.56 92 ILE A C 1
ATOM 716 O O . ILE A 1 92 ? 18.657 8.222 -10.993 1.00 81.56 92 ILE A O 1
ATOM 720 N N . SER A 1 93 ? 17.250 7.032 -9.721 1.00 69.62 93 SER A N 1
ATOM 721 C CA . SER A 1 93 ? 18.262 6.639 -8.723 1.00 69.62 93 SER A CA 1
ATOM 722 C C . SER A 1 93 ? 19.317 5.6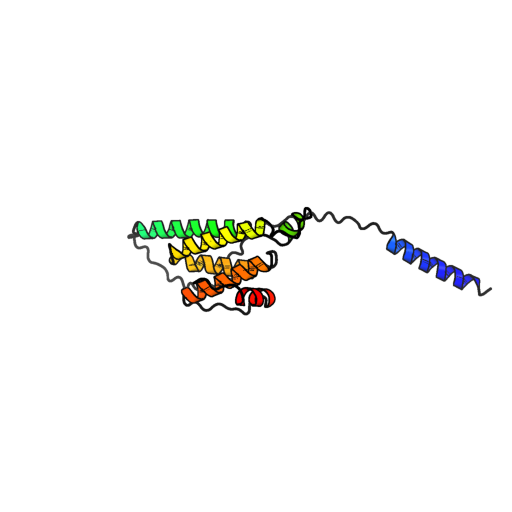40 -9.234 1.00 69.62 93 SER A C 1
ATOM 724 O O . SER A 1 93 ? 20.212 5.244 -8.485 1.00 69.62 93 SER A O 1
ATOM 726 N N . LYS A 1 94 ? 19.276 5.272 -10.525 1.00 63.34 94 LYS A N 1
ATOM 727 C CA . LYS A 1 94 ? 20.230 4.383 -11.209 1.00 63.34 94 LYS A CA 1
ATOM 728 C C . LYS A 1 94 ? 21.620 5.015 -11.387 1.00 63.34 94 LYS A C 1
ATOM 730 O O . LYS A 1 94 ? 22.087 5.188 -12.508 1.00 63.34 94 LYS A O 1
ATOM 735 N N . ASN A 1 95 ? 22.342 5.246 -10.298 1.00 61.81 95 ASN A N 1
ATOM 736 C CA . ASN A 1 95 ? 23.780 5.540 -10.330 1.00 61.81 95 ASN A CA 1
ATOM 737 C C . ASN A 1 95 ? 24.658 4.273 -10.469 1.00 61.81 95 ASN A C 1
ATOM 739 O O . ASN A 1 95 ? 25.818 4.274 -10.073 1.00 61.81 95 ASN A O 1
ATOM 743 N N . GLY A 1 96 ? 24.141 3.202 -11.087 1.00 59.72 96 GLY A N 1
ATOM 744 C CA . GLY A 1 96 ? 24.965 2.117 -11.641 1.00 59.72 96 GLY A CA 1
ATOM 745 C C . GLY A 1 96 ? 25.048 0.814 -10.844 1.00 59.72 96 GLY A C 1
ATOM 746 O O . GLY A 1 96 ? 25.636 -0.136 -11.355 1.00 59.72 96 GLY A O 1
ATOM 747 N N . ASP A 1 97 ? 24.437 0.714 -9.663 1.00 68.31 97 ASP A N 1
ATOM 748 C CA . ASP A 1 97 ? 24.430 -0.532 -8.889 1.00 68.31 97 ASP A CA 1
ATOM 749 C C . ASP A 1 97 ? 23.077 -1.254 -8.982 1.00 68.31 97 ASP A C 1
ATOM 751 O O . ASP A 1 97 ? 22.094 -0.876 -8.346 1.00 68.31 97 ASP A O 1
ATOM 755 N N . PHE A 1 98 ? 23.028 -2.291 -9.820 1.00 69.69 98 PHE A N 1
ATOM 756 C CA . PHE A 1 98 ? 21.845 -3.134 -10.027 1.00 69.69 98 PHE A CA 1
ATOM 757 C C . PHE A 1 98 ? 21.814 -4.369 -9.117 1.00 69.69 98 PHE A C 1
ATOM 759 O O . PHE A 1 98 ? 20.879 -5.165 -9.212 1.00 69.69 98 PHE A O 1
ATOM 766 N N . HIS A 1 99 ? 22.831 -4.565 -8.275 1.00 80.81 99 HIS A N 1
ATOM 767 C CA . HIS A 1 99 ? 22.918 -5.728 -7.393 1.00 80.81 99 HIS A CA 1
ATOM 768 C C . HIS A 1 99 ? 22.184 -5.509 -6.069 1.00 80.81 99 HIS A C 1
ATOM 770 O O . HIS A 1 99 ? 21.789 -6.481 -5.424 1.00 80.81 99 HIS A O 1
ATOM 776 N N . HIS A 1 100 ? 21.958 -4.252 -5.688 1.00 83.00 100 HIS A N 1
ATOM 777 C CA . HIS A 1 100 ? 21.270 -3.897 -4.456 1.00 83.00 100 HIS A CA 1
ATOM 778 C C . HIS A 1 100 ? 19.792 -3.579 -4.689 1.00 83.00 100 HIS A C 1
ATOM 780 O O . HIS A 1 100 ? 19.382 -3.046 -5.722 1.00 83.00 100 HIS A O 1
ATOM 786 N N . VAL A 1 101 ? 18.975 -3.903 -3.687 1.00 84.25 101 VAL A N 1
ATOM 787 C CA . VAL A 1 101 ? 17.586 -3.445 -3.631 1.00 84.25 101 VAL A CA 1
ATOM 788 C C . VAL A 1 101 ? 17.606 -1.924 -3.428 1.00 84.25 101 VAL A C 1
ATOM 790 O O . VAL A 1 101 ? 18.280 -1.471 -2.502 1.00 84.25 101 VAL A O 1
ATOM 793 N N . PRO A 1 102 ? 16.890 -1.127 -4.244 1.00 84.81 102 PRO A N 1
ATOM 794 C CA . PRO A 1 102 ? 16.875 0.322 -4.071 1.00 84.81 102 PRO A CA 1
ATOM 795 C C . PRO A 1 102 ? 16.360 0.704 -2.680 1.00 84.81 102 PRO A C 1
ATOM 797 O O . PRO A 1 102 ? 15.377 0.126 -2.204 1.00 84.81 102 PRO A O 1
ATOM 800 N N . THR A 1 103 ? 17.002 1.681 -2.039 1.00 88.12 103 THR A N 1
ATOM 801 C CA . THR A 1 103 ? 16.670 2.128 -0.676 1.00 88.12 103 THR A CA 1
ATOM 802 C C . THR A 1 103 ? 15.196 2.494 -0.539 1.00 88.12 103 THR A C 1
ATOM 804 O O . THR A 1 103 ? 14.566 2.159 0.458 1.00 88.12 103 THR A O 1
ATOM 807 N N . GLU A 1 104 ? 14.595 3.076 -1.577 1.00 89.31 104 GLU A N 1
ATOM 808 C CA . GLU A 1 104 ? 13.183 3.452 -1.572 1.00 89.31 104 GLU A CA 1
ATOM 809 C C . GLU A 1 104 ? 12.242 2.240 -1.451 1.00 89.31 104 GLU A C 1
ATOM 811 O O . GLU A 1 104 ? 11.128 2.355 -0.938 1.00 89.31 104 GLU A O 1
ATOM 816 N N . VAL A 1 105 ? 12.674 1.059 -1.907 1.00 88.88 105 VAL A N 1
ATOM 817 C CA . VAL A 1 105 ? 11.931 -0.195 -1.712 1.00 88.88 105 VAL A CA 1
ATOM 818 C C . VAL A 1 105 ? 12.067 -0.677 -0.273 1.00 88.88 105 VAL A C 1
ATOM 820 O O . VAL A 1 105 ? 11.079 -1.118 0.312 1.00 88.88 105 VAL A O 1
ATOM 823 N N . ILE A 1 106 ? 13.256 -0.559 0.319 1.00 90.25 106 ILE A N 1
ATOM 824 C CA . ILE A 1 106 ? 13.500 -0.930 1.718 1.00 90.25 106 ILE A CA 1
ATOM 825 C C . ILE A 1 106 ? 12.649 -0.055 2.647 1.00 90.25 106 ILE A C 1
ATOM 827 O O . ILE A 1 106 ? 11.909 -0.589 3.470 1.00 90.25 106 ILE A O 1
ATOM 831 N N . GLU A 1 107 ? 12.643 1.262 2.447 1.00 91.50 107 GLU A N 1
ATOM 832 C CA . GLU A 1 107 ? 11.829 2.207 3.230 1.00 91.50 107 GLU A CA 1
ATOM 833 C C . GLU A 1 107 ? 10.324 1.903 3.145 1.00 91.50 107 GLU A C 1
ATOM 835 O O . GLU A 1 107 ? 9.579 2.108 4.103 1.00 91.50 107 GLU A O 1
ATOM 840 N N . SER A 1 108 ? 9.852 1.364 2.014 1.00 94.38 108 SER A N 1
ATOM 841 C CA . SER A 1 108 ? 8.447 0.959 1.891 1.00 94.38 108 SER A CA 1
ATOM 842 C C . SER A 1 108 ? 8.072 -0.185 2.841 1.00 94.38 108 SER A C 1
ATOM 844 O O . SER A 1 108 ? 6.932 -0.249 3.300 1.00 94.38 108 SER A O 1
ATOM 846 N N . SER A 1 109 ? 9.024 -1.058 3.191 1.00 93.69 109 SER A N 1
ATOM 847 C CA . SER A 1 109 ? 8.773 -2.156 4.128 1.00 93.69 109 SER A CA 1
ATOM 848 C C . SER A 1 109 ? 8.505 -1.659 5.551 1.00 93.69 109 SER A C 1
ATOM 850 O O . SER A 1 109 ? 7.597 -2.173 6.207 1.00 93.69 109 SER A O 1
ATOM 852 N N . GLU A 1 110 ? 9.201 -0.602 5.983 1.00 95.81 110 GLU A N 1
ATOM 853 C CA . GLU A 1 110 ? 8.968 0.059 7.273 1.00 95.81 110 GLU A CA 1
ATOM 854 C C . GLU A 1 110 ? 7.561 0.659 7.329 1.00 95.81 110 GLU A C 1
ATOM 856 O O . GLU A 1 110 ? 6.815 0.408 8.273 1.00 95.81 110 GLU A O 1
ATOM 861 N N . ILE A 1 111 ? 7.147 1.356 6.263 1.00 97.12 111 ILE A N 1
ATOM 862 C CA . ILE A 1 111 ? 5.795 1.922 6.141 1.00 97.12 111 ILE A CA 1
ATOM 863 C C . ILE A 1 111 ? 4.726 0.829 6.303 1.00 97.12 111 ILE A C 1
ATOM 865 O O . ILE A 1 111 ? 3.742 1.008 7.024 1.00 97.12 111 ILE A O 1
ATOM 869 N N . PHE A 1 112 ? 4.892 -0.323 5.648 1.00 97.12 112 PHE A N 1
ATOM 870 C CA . PHE A 1 112 ? 3.930 -1.422 5.764 1.00 97.12 112 PHE A CA 1
ATOM 871 C C . PHE A 1 112 ? 3.932 -2.087 7.144 1.00 97.12 112 PHE A C 1
ATOM 873 O O . PHE A 1 112 ? 2.876 -2.550 7.592 1.00 97.12 112 PHE A O 1
ATOM 880 N N . GLY A 1 113 ? 5.088 -2.136 7.809 1.00 96.75 113 GLY A N 1
ATOM 881 C CA . GLY A 1 113 ? 5.218 -2.561 9.201 1.00 96.75 113 GLY A CA 1
ATOM 882 C C . GLY A 1 113 ? 4.405 -1.662 10.128 1.00 96.75 113 GLY A C 1
ATOM 883 O O . GLY A 1 113 ? 3.472 -2.137 10.777 1.00 96.75 113 GLY A O 1
ATOM 884 N N . ASP A 1 114 ? 4.666 -0.358 10.072 1.00 97.88 114 ASP A N 1
ATOM 885 C CA . ASP A 1 114 ? 4.003 0.666 10.880 1.00 97.88 114 ASP A CA 1
ATOM 886 C C . ASP A 1 114 ? 2.478 0.672 10.714 1.00 97.88 114 ASP A C 1
ATOM 888 O O . ASP A 1 114 ? 1.738 0.749 11.699 1.00 97.88 114 ASP A O 1
ATOM 892 N N . ILE A 1 115 ? 1.983 0.618 9.468 1.00 97.81 115 ILE A N 1
ATOM 893 C CA . ILE A 1 115 ? 0.539 0.582 9.183 1.00 97.81 115 ILE A CA 1
ATOM 894 C C . ILE A 1 115 ? -0.096 -0.599 9.908 1.00 97.81 115 ILE A C 1
ATOM 896 O O . ILE A 1 115 ? -1.124 -0.461 10.569 1.00 97.81 115 ILE A O 1
ATOM 900 N N . ALA A 1 116 ? 0.524 -1.763 9.799 1.00 97.00 116 ALA A N 1
ATOM 901 C CA . ALA A 1 116 ? -0.009 -2.965 10.389 1.00 97.00 116 ALA A CA 1
ATOM 902 C C . ALA A 1 116 ? 0.072 -2.984 11.911 1.00 97.00 116 ALA A C 1
ATOM 904 O O . ALA A 1 116 ? -0.879 -3.438 12.539 1.00 97.00 116 ALA A O 1
ATOM 905 N N . ASP A 1 117 ? 1.134 -2.453 12.509 1.00 97.56 117 ASP A N 1
ATOM 906 C CA . ASP A 1 117 ? 1.221 -2.326 13.963 1.00 97.56 117 ASP A CA 1
ATOM 907 C C . ASP A 1 117 ? 0.144 -1.372 14.492 1.00 97.56 117 ASP A C 1
ATOM 909 O O . ASP A 1 117 ? -0.507 -1.654 15.500 1.00 97.56 117 ASP A O 1
ATOM 913 N N . LYS A 1 118 ? -0.146 -0.283 13.768 1.00 97.31 118 LYS A N 1
ATOM 914 C CA . LYS A 1 118 ? -1.263 0.615 14.096 1.00 97.31 118 LYS A CA 1
ATOM 915 C C . LYS A 1 118 ? -2.617 -0.101 14.022 1.00 97.31 118 LYS A C 1
ATOM 917 O O . LYS A 1 118 ? -3.423 0.078 14.930 1.00 97.31 118 LYS A O 1
ATOM 922 N N . ILE A 1 119 ? -2.857 -0.943 13.011 1.00 96.88 119 ILE A N 1
ATOM 923 C CA . ILE A 1 119 ? -4.098 -1.740 12.899 1.00 96.88 119 ILE A CA 1
ATOM 924 C C . ILE A 1 119 ? -4.184 -2.802 14.002 1.00 96.88 119 ILE A C 1
ATOM 926 O O . ILE A 1 119 ? -5.247 -2.975 14.592 1.00 96.88 119 ILE A O 1
ATOM 930 N N . LYS A 1 120 ? -3.080 -3.498 14.313 1.00 95.50 120 LYS A N 1
ATOM 931 C CA . LYS A 1 120 ? -3.027 -4.486 15.405 1.00 95.50 120 LYS A CA 1
ATOM 932 C C . LYS A 1 120 ? -3.383 -3.848 16.748 1.00 95.50 120 LYS A C 1
ATOM 934 O O . LYS A 1 120 ? -4.136 -4.433 17.520 1.00 95.50 120 LYS A O 1
ATOM 939 N N . ASN A 1 121 ? -2.885 -2.637 16.996 1.00 95.81 121 ASN A N 1
ATOM 940 C CA . ASN A 1 121 ? -3.150 -1.888 18.224 1.00 95.81 121 ASN A CA 1
ATOM 941 C C . ASN A 1 121 ? -4.536 -1.229 18.249 1.00 95.81 121 ASN A C 1
ATOM 943 O O . ASN A 1 121 ? -5.068 -0.958 19.324 1.00 95.81 121 ASN A O 1
ATOM 947 N N . ASN A 1 122 ? -5.130 -0.957 17.087 1.00 95.25 122 ASN A N 1
ATOM 948 C CA . ASN A 1 122 ? -6.498 -0.472 16.990 1.00 95.25 122 ASN A CA 1
ATOM 949 C C . ASN A 1 122 ? -7.193 -0.987 15.717 1.00 95.25 122 ASN A C 1
ATOM 951 O O . ASN A 1 122 ? -7.050 -0.427 14.626 1.00 95.25 122 ASN A O 1
ATOM 955 N N . SER A 1 123 ? -8.040 -2.005 15.884 1.00 95.44 123 SER A N 1
ATOM 956 C CA . SER A 1 123 ? -8.773 -2.635 14.783 1.00 95.44 123 SER A CA 1
ATOM 957 C C . SER A 1 123 ? -9.789 -1.713 14.103 1.00 95.44 123 SER A C 1
ATOM 959 O O . SER A 1 123 ? -10.156 -1.966 12.956 1.00 95.44 123 SER A O 1
ATOM 961 N N . THR A 1 124 ? -10.204 -0.600 14.725 1.00 95.56 124 THR A N 1
ATOM 962 C CA . THR A 1 124 ? -11.110 0.364 14.073 1.00 95.56 124 THR A CA 1
ATOM 963 C C . THR A 1 124 ? -10.459 1.055 12.874 1.00 95.56 124 THR A C 1
ATOM 965 O O . THR A 1 124 ? -11.152 1.657 12.058 1.00 95.56 124 THR A O 1
ATOM 968 N N . LEU A 1 125 ? -9.131 0.977 12.757 1.00 97.06 125 LEU A N 1
ATOM 969 C CA . LEU A 1 125 ? -8.353 1.554 11.662 1.00 97.06 125 LEU A CA 1
ATOM 970 C C . LEU A 1 125 ? -8.355 0.693 10.388 1.00 97.06 125 LEU A C 1
ATOM 972 O O . LEU A 1 125 ? -7.934 1.165 9.330 1.00 97.06 125 LEU A O 1
ATOM 976 N N . ILE A 1 126 ? -8.845 -0.550 10.462 1.00 96.94 126 ILE A N 1
ATOM 977 C CA . ILE A 1 126 ? -8.730 -1.528 9.373 1.00 96.94 126 ILE A CA 1
ATOM 978 C C . ILE A 1 126 ? -9.366 -1.042 8.067 1.00 96.94 126 ILE A C 1
ATOM 980 O O . ILE A 1 126 ? -8.785 -1.217 7.002 1.00 96.94 126 ILE A O 1
ATOM 984 N N . MET A 1 127 ? -10.507 -0.349 8.130 1.00 96.31 127 MET A N 1
ATOM 985 C CA . MET A 1 127 ? -11.203 0.134 6.931 1.00 96.31 127 MET A CA 1
ATOM 986 C C . MET A 1 127 ? -10.409 1.192 6.166 1.00 96.31 127 MET A C 1
ATOM 988 O O . MET A 1 127 ? -10.427 1.206 4.935 1.00 96.31 127 MET A O 1
ATOM 992 N N . ASP A 1 128 ? -9.710 2.077 6.875 1.00 96.75 128 ASP A N 1
ATOM 993 C CA . ASP A 1 128 ? -8.885 3.102 6.238 1.00 96.75 128 ASP A CA 1
ATOM 994 C C . ASP A 1 128 ? -7.601 2.482 5.658 1.00 96.75 128 ASP A C 1
ATOM 996 O O . ASP A 1 128 ? -7.187 2.845 4.556 1.00 96.75 128 ASP A O 1
ATOM 1000 N N . ALA A 1 129 ? -7.048 1.453 6.306 1.00 97.31 129 ALA A N 1
ATOM 1001 C CA . ALA A 1 129 ? -5.933 0.684 5.758 1.00 97.31 129 ALA A CA 1
ATOM 1002 C C . ALA A 1 129 ? -6.307 -0.143 4.515 1.00 97.31 129 ALA A C 1
ATOM 1004 O O . ALA A 1 129 ? -5.539 -0.185 3.556 1.00 97.31 129 ALA A O 1
ATOM 1005 N N . LEU A 1 130 ? -7.489 -0.770 4.482 1.00 96.88 130 LEU A N 1
ATOM 1006 C CA . LEU A 1 130 ? -7.964 -1.498 3.298 1.00 96.88 130 LEU A CA 1
ATOM 1007 C C . LEU A 1 130 ? -8.099 -0.564 2.087 1.00 96.88 130 LEU A C 1
ATOM 1009 O O . LEU A 1 130 ? -7.669 -0.918 0.991 1.00 96.88 130 LEU A O 1
ATOM 1013 N N . LYS A 1 131 ? -8.611 0.659 2.284 1.00 96.06 131 LYS A N 1
ATOM 1014 C CA . LYS A 1 131 ? -8.638 1.686 1.226 1.00 96.06 131 LYS A CA 1
ATOM 1015 C C . LYS A 1 131 ? -7.232 2.007 0.724 1.00 96.06 131 LYS A C 1
ATOM 1017 O O . LYS A 1 131 ? -7.017 2.036 -0.486 1.00 96.06 131 LYS A O 1
ATOM 1022 N N . PHE A 1 132 ? -6.286 2.192 1.646 1.00 97.56 132 PHE A N 1
ATOM 1023 C CA . PHE A 1 132 ? -4.889 2.461 1.313 1.00 97.56 132 PHE A CA 1
ATOM 1024 C C . PHE A 1 132 ? -4.276 1.336 0.479 1.00 97.56 132 PHE A C 1
ATOM 1026 O O . PHE A 1 132 ? -3.731 1.593 -0.594 1.00 97.56 132 PHE A O 1
ATOM 1033 N N . TYR A 1 133 ? -4.403 0.084 0.922 1.00 97.81 133 TYR A N 1
ATOM 1034 C CA . TYR A 1 133 ? -3.829 -1.051 0.206 1.00 97.81 133 TYR A CA 1
ATOM 1035 C C . TYR A 1 133 ? -4.494 -1.280 -1.155 1.00 97.81 133 TYR A C 1
ATOM 1037 O O . TYR A 1 133 ? -3.796 -1.590 -2.122 1.00 97.81 133 TYR A O 1
ATOM 1045 N N . SER A 1 134 ? -5.806 -1.048 -1.263 1.00 97.06 134 SER A N 1
ATOM 1046 C CA . SER A 1 134 ? -6.524 -1.077 -2.540 1.00 97.06 134 SER A CA 1
ATOM 1047 C C . SER A 1 134 ? -5.954 -0.037 -3.505 1.00 97.06 134 SER A C 1
ATOM 1049 O O . SER A 1 134 ? -5.434 -0.398 -4.560 1.00 97.06 134 SER A O 1
ATOM 1051 N N . ALA A 1 135 ? -5.926 1.239 -3.105 1.00 96.31 135 ALA A N 1
ATOM 1052 C CA . ALA A 1 135 ? -5.381 2.326 -3.921 1.00 96.31 135 ALA A CA 1
ATOM 1053 C C . ALA A 1 135 ? -3.898 2.119 -4.280 1.00 96.31 135 ALA A C 1
ATOM 1055 O O . ALA A 1 135 ? -3.467 2.473 -5.376 1.00 96.31 135 ALA A O 1
ATOM 1056 N N . CYS A 1 136 ? -3.105 1.540 -3.376 1.00 97.69 136 CYS A N 1
ATOM 1057 C CA . CYS A 1 136 ? -1.703 1.221 -3.630 1.00 97.69 136 CYS A CA 1
ATOM 1058 C C . CYS A 1 136 ? -1.550 0.093 -4.663 1.00 97.69 136 CYS A C 1
ATOM 1060 O O . CYS A 1 136 ? -0.737 0.199 -5.577 1.00 97.69 136 CYS A O 1
ATOM 1062 N N . SER A 1 137 ? -2.347 -0.974 -4.569 1.00 97.69 137 SER A N 1
ATOM 1063 C CA . SER A 1 137 ? -2.266 -2.105 -5.505 1.00 97.69 137 SER A CA 1
ATOM 1064 C C . SER A 1 137 ? -2.673 -1.732 -6.941 1.00 97.69 137 SER A C 1
ATOM 1066 O O . SER A 1 137 ? -2.120 -2.260 -7.915 1.00 97.69 137 SER A O 1
ATOM 1068 N N . LEU A 1 138 ? -3.589 -0.771 -7.082 1.00 97.06 138 LEU A N 1
ATOM 1069 C CA . LEU A 1 138 ? -4.133 -0.327 -8.365 1.00 97.06 138 LEU A CA 1
ATOM 1070 C C . LEU A 1 138 ? -3.278 0.738 -9.067 1.00 97.06 138 LEU A C 1
ATOM 1072 O O . LEU A 1 138 ? -3.379 0.876 -10.282 1.00 97.06 138 LEU A O 1
ATOM 1076 N N . ASN A 1 139 ? -2.411 1.452 -8.347 1.00 96.56 139 ASN A N 1
ATOM 1077 C CA . ASN A 1 139 ? -1.618 2.541 -8.918 1.00 96.56 139 ASN A CA 1
ATOM 1078 C C . ASN A 1 139 ? -0.473 2.019 -9.798 1.00 96.56 139 ASN A C 1
ATOM 1080 O O . ASN A 1 139 ? 0.492 1.438 -9.302 1.00 96.56 139 ASN A O 1
ATOM 1084 N N . ASP A 1 140 ? -0.568 2.253 -11.105 1.00 96.81 140 ASP A N 1
ATOM 1085 C CA . ASP A 1 140 ? 0.400 1.803 -12.106 1.00 96.81 140 ASP A CA 1
ATOM 1086 C C . ASP A 1 140 ? 1.719 2.590 -12.128 1.00 96.81 140 ASP A C 1
ATOM 1088 O O . ASP A 1 140 ? 2.696 2.107 -12.699 1.00 96.81 140 ASP A O 1
ATOM 1092 N N . GLN A 1 141 ? 1.778 3.739 -11.451 1.00 96.50 141 GLN A N 1
ATOM 1093 C CA . GLN A 1 141 ? 2.993 4.535 -11.278 1.00 96.50 141 GLN A CA 1
ATOM 1094 C C . GLN A 1 141 ? 3.916 3.957 -10.203 1.00 96.50 141 GLN A C 1
ATOM 1096 O O . GLN A 1 141 ? 5.108 4.269 -10.184 1.00 96.50 141 GLN A O 1
ATOM 1101 N N . LEU A 1 142 ? 3.393 3.118 -9.304 1.00 96.50 142 LEU A N 1
ATOM 1102 C CA . LEU A 1 142 ? 4.181 2.438 -8.278 1.00 96.50 142 LEU A CA 1
ATOM 1103 C C . LEU A 1 142 ? 4.884 1.205 -8.845 1.00 96.50 142 LEU A C 1
ATOM 1105 O O . LEU A 1 142 ? 4.394 0.530 -9.756 1.00 96.50 142 LEU A O 1
ATOM 1109 N N . ILE A 1 143 ? 6.036 0.863 -8.271 1.00 95.50 143 ILE A N 1
ATOM 1110 C CA . ILE A 1 143 ? 6.758 -0.345 -8.678 1.00 95.50 143 ILE A CA 1
ATOM 1111 C C . ILE A 1 143 ? 5.924 -1.611 -8.423 1.00 95.50 143 ILE A C 1
ATOM 1113 O O . ILE A 1 143 ? 5.216 -1.735 -7.422 1.00 95.50 143 ILE A O 1
ATOM 1117 N N . THR A 1 144 ? 6.029 -2.588 -9.329 1.00 96.19 144 TH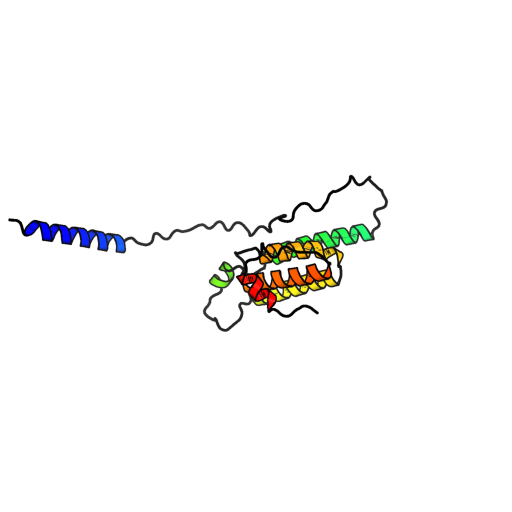R A N 1
ATOM 1118 C CA . THR A 1 144 ? 5.176 -3.794 -9.307 1.00 96.19 144 THR A CA 1
ATOM 1119 C C . THR A 1 144 ? 5.299 -4.585 -7.999 1.00 96.19 144 THR A C 1
ATOM 1121 O O . THR A 1 144 ? 4.298 -5.091 -7.499 1.00 96.19 144 THR A O 1
ATOM 1124 N N . SER A 1 145 ? 6.496 -4.663 -7.409 1.00 95.75 145 SER A N 1
ATOM 1125 C CA . SER A 1 145 ? 6.722 -5.349 -6.130 1.00 95.75 145 SER A CA 1
ATOM 1126 C C . SER A 1 145 ? 5.961 -4.696 -4.971 1.00 95.75 145 SER A C 1
ATOM 1128 O O . SER A 1 145 ? 5.301 -5.392 -4.207 1.00 95.75 145 SER A O 1
ATOM 1130 N N . VAL A 1 146 ? 5.978 -3.365 -4.878 1.00 96.94 146 VAL A N 1
ATOM 1131 C CA . VAL A 1 146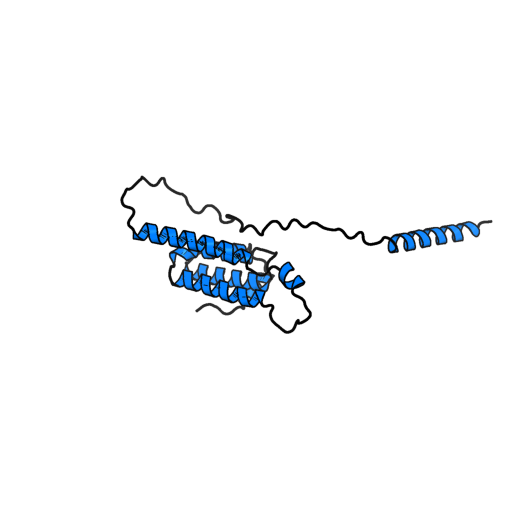 ? 5.225 -2.599 -3.869 1.00 96.94 146 VAL A CA 1
ATOM 1132 C C . VAL A 1 146 ? 3.727 -2.800 -4.037 1.00 96.94 146 VAL A C 1
ATOM 1134 O O . VAL A 1 146 ? 3.029 -3.085 -3.066 1.00 96.94 146 VAL A O 1
ATOM 1137 N N . ARG A 1 147 ? 3.235 -2.759 -5.278 1.00 97.81 147 ARG A N 1
ATOM 1138 C CA . ARG A 1 147 ? 1.827 -3.046 -5.580 1.00 97.81 147 ARG A CA 1
ATOM 1139 C C . ARG A 1 147 ? 1.428 -4.456 -5.144 1.00 97.81 147 ARG A C 1
ATOM 1141 O O . ARG A 1 147 ? 0.337 -4.637 -4.608 1.00 97.81 147 ARG A O 1
ATOM 1148 N N . ALA A 1 148 ? 2.309 -5.440 -5.333 1.00 97.88 148 ALA A N 1
ATOM 1149 C CA . ALA A 1 148 ? 2.070 -6.819 -4.918 1.00 97.88 148 ALA A CA 1
ATOM 1150 C C . ALA A 1 148 ? 2.039 -6.967 -3.390 1.00 97.88 148 ALA A C 1
ATOM 1152 O O . ALA A 1 148 ? 1.153 -7.637 -2.864 1.00 97.88 148 ALA A O 1
ATOM 1153 N N . VAL A 1 149 ? 2.933 -6.287 -2.664 1.00 97.38 149 VAL A N 1
ATOM 1154 C CA . VAL A 1 149 ? 2.894 -6.233 -1.191 1.00 97.38 149 VAL A CA 1
ATOM 1155 C C . VAL A 1 149 ? 1.611 -5.556 -0.697 1.00 97.38 149 VAL A C 1
ATOM 1157 O O . VAL A 1 149 ? 0.997 -6.020 0.264 1.00 97.38 149 VAL A O 1
ATOM 1160 N N . CYS A 1 150 ? 1.149 -4.501 -1.369 1.00 97.75 150 CYS A N 1
ATOM 1161 C CA . CYS A 1 150 ? -0.134 -3.878 -1.059 1.00 97.75 150 CYS A CA 1
ATOM 1162 C C . CYS A 1 150 ? -1.313 -4.825 -1.311 1.00 97.75 150 CYS A C 1
ATOM 1164 O O . CYS A 1 150 ? -2.156 -4.981 -0.433 1.00 97.75 150 CYS A O 1
ATOM 1166 N N . ALA A 1 151 ? -1.346 -5.522 -2.450 1.00 97.94 151 ALA A N 1
ATOM 1167 C CA . ALA A 1 151 ? -2.375 -6.520 -2.741 1.00 97.94 151 ALA A CA 1
ATOM 1168 C C . ALA A 1 151 ? -2.371 -7.669 -1.715 1.00 97.94 151 ALA A C 1
ATOM 1170 O O . ALA A 1 151 ? -3.434 -8.100 -1.270 1.00 97.94 151 ALA A O 1
ATOM 1171 N N . ARG A 1 152 ? -1.188 -8.121 -1.281 1.00 97.69 152 ARG A N 1
ATOM 1172 C CA . ARG A 1 152 ? -1.030 -9.128 -0.224 1.00 97.69 152 ARG A CA 1
ATOM 1173 C C . ARG A 1 152 ? -1.640 -8.661 1.097 1.00 97.69 152 ARG A C 1
ATOM 1175 O O . ARG A 1 152 ? -2.491 -9.347 1.656 1.00 97.69 152 ARG A O 1
ATOM 1182 N N . ASN A 1 153 ? -1.245 -7.480 1.573 1.00 97.69 153 ASN A N 1
ATOM 1183 C CA . ASN A 1 153 ? -1.776 -6.927 2.820 1.00 97.69 153 ASN A CA 1
ATOM 1184 C C . ASN A 1 153 ? -3.286 -6.656 2.731 1.00 97.69 153 ASN A C 1
ATOM 1186 O O . ASN A 1 153 ? -3.994 -6.877 3.709 1.00 97.69 153 ASN A O 1
ATOM 1190 N N . LEU A 1 154 ? -3.796 -6.230 1.568 1.00 97.44 154 LEU A N 1
ATOM 1191 C CA . LEU A 1 154 ? -5.233 -6.075 1.335 1.00 97.44 154 LEU A CA 1
ATOM 1192 C C . LEU A 1 154 ? -5.975 -7.396 1.566 1.00 97.44 154 LEU A C 1
ATOM 1194 O O . LEU A 1 154 ? -6.964 -7.412 2.292 1.00 97.44 154 LEU A O 1
ATOM 1198 N N . GLN A 1 155 ? -5.487 -8.496 0.982 1.00 96.62 155 GLN A N 1
ATOM 1199 C CA . GLN A 1 155 ? -6.082 -9.826 1.146 1.00 96.62 155 GLN A CA 1
ATOM 1200 C C . GLN A 1 155 ? -6.043 -10.296 2.605 1.00 96.62 155 GLN A C 1
ATOM 1202 O O . GLN A 1 155 ? -7.053 -10.778 3.119 1.00 96.62 155 GLN A O 1
ATOM 1207 N N . ASP A 1 156 ? -4.899 -10.137 3.275 1.00 96.94 156 ASP A N 1
ATOM 1208 C CA . ASP A 1 156 ? -4.714 -10.598 4.653 1.00 96.94 156 ASP A CA 1
ATOM 1209 C C . ASP A 1 156 ? -5.610 -9.822 5.629 1.00 96.94 156 ASP A C 1
ATOM 1211 O O . ASP A 1 156 ? -6.340 -10.424 6.420 1.00 96.94 156 ASP A O 1
ATOM 1215 N N . TRP A 1 157 ? -5.643 -8.491 5.531 1.00 96.75 157 TRP A N 1
ATOM 1216 C CA . TRP A 1 157 ? -6.499 -7.672 6.388 1.00 96.75 157 TRP A CA 1
ATOM 1217 C C . TRP A 1 157 ? -7.985 -7.823 6.065 1.00 96.75 157 TRP A C 1
ATOM 1219 O O . TRP A 1 157 ? -8.798 -7.853 6.988 1.00 96.75 157 TRP A O 1
ATOM 1229 N N . ALA A 1 158 ? -8.358 -7.970 4.791 1.00 96.44 158 ALA A N 1
ATOM 1230 C CA . ALA A 1 158 ? -9.749 -8.200 4.408 1.00 96.44 158 ALA A CA 1
ATOM 1231 C C . ALA A 1 158 ? -10.257 -9.529 4.975 1.00 96.44 158 ALA A C 1
ATOM 1233 O O . ALA A 1 158 ? -11.344 -9.579 5.549 1.00 96.44 158 ALA A O 1
ATOM 1234 N N . LYS A 1 159 ? -9.436 -10.584 4.908 1.00 96.00 159 LYS A N 1
ATOM 1235 C CA . LYS A 1 159 ? -9.748 -11.876 5.521 1.00 96.00 159 LYS A CA 1
ATOM 1236 C C . LYS A 1 159 ? -9.923 -11.753 7.037 1.00 96.00 159 LYS A C 1
ATOM 1238 O O . LYS A 1 159 ? -10.915 -12.250 7.561 1.00 96.00 159 LYS A O 1
ATOM 1243 N N . THR A 1 160 ? -9.009 -11.068 7.726 1.00 95.56 160 THR A N 1
ATOM 1244 C CA . THR A 1 160 ? -9.098 -10.829 9.180 1.00 95.56 160 THR A CA 1
ATOM 1245 C C . THR A 1 160 ? -10.361 -10.054 9.563 1.00 95.56 160 THR A C 1
ATOM 1247 O O . THR A 1 160 ? -10.985 -10.353 10.576 1.00 95.56 160 THR A O 1
ATOM 1250 N N . ALA A 1 161 ? -10.780 -9.095 8.735 1.00 95.88 161 ALA A N 1
ATOM 1251 C CA . ALA A 1 161 ? -12.004 -8.319 8.932 1.00 95.88 161 ALA A CA 1
ATOM 1252 C C . ALA A 1 161 ? -13.289 -9.037 8.474 1.00 95.88 161 ALA A C 1
ATOM 1254 O O . ALA A 1 161 ? -14.373 -8.473 8.614 1.00 95.88 161 ALA A O 1
ATOM 1255 N N . ASN A 1 162 ? -13.184 -10.240 7.896 1.00 96.81 162 ASN A N 1
ATOM 1256 C CA . ASN A 1 162 ? -14.277 -10.940 7.217 1.00 96.81 162 ASN A CA 1
ATOM 1257 C C . ASN A 1 162 ? -14.964 -10.086 6.124 1.00 96.81 162 ASN A C 1
ATOM 1259 O O . ASN A 1 162 ? -16.187 -10.077 5.985 1.00 96.81 162 ASN A O 1
ATOM 1263 N N . ILE A 1 163 ? -14.164 -9.344 5.355 1.00 95.25 163 ILE A N 1
ATOM 1264 C CA . ILE A 1 163 ? -14.603 -8.494 4.244 1.00 95.25 163 ILE A CA 1
ATOM 1265 C C . ILE A 1 163 ? -14.237 -9.174 2.928 1.00 95.25 163 ILE A C 1
ATOM 1267 O O . ILE A 1 163 ? -13.097 -9.587 2.718 1.00 95.25 163 ILE A O 1
ATOM 1271 N N . ASN A 1 164 ? -15.200 -9.256 2.010 1.00 94.56 164 ASN A N 1
ATOM 1272 C CA . ASN A 1 164 ? -14.945 -9.734 0.657 1.00 94.56 164 ASN A CA 1
ATOM 1273 C C . ASN A 1 164 ? -14.417 -8.585 -0.217 1.00 94.56 164 ASN A C 1
ATOM 1275 O O . ASN A 1 164 ? -15.041 -7.526 -0.286 1.00 94.56 164 ASN A O 1
ATOM 1279 N N . ILE A 1 165 ? -13.285 -8.797 -0.887 1.00 92.69 165 ILE A N 1
ATOM 1280 C CA . ILE A 1 165 ? -12.657 -7.820 -1.787 1.00 92.69 165 ILE A CA 1
ATOM 1281 C C . ILE A 1 165 ? -12.725 -8.307 -3.235 1.00 92.69 165 ILE A C 1
ATOM 1283 O O . ILE A 1 165 ? -12.493 -9.482 -3.525 1.00 92.69 165 ILE A O 1
ATOM 1287 N N . SER A 1 166 ? -13.007 -7.394 -4.166 1.00 91.75 166 SER A N 1
ATOM 1288 C CA . SER A 1 166 ? -12.954 -7.705 -5.594 1.00 91.75 166 SER A CA 1
ATOM 1289 C C . SER A 1 166 ? -11.500 -7.837 -6.039 1.00 91.75 166 SER A C 1
ATOM 1291 O O . SER A 1 166 ? -10.741 -6.872 -6.027 1.00 91.75 166 SER A O 1
ATOM 1293 N N . ARG A 1 167 ? -11.100 -9.042 -6.457 1.00 90.19 167 ARG A N 1
ATOM 1294 C CA . ARG A 1 167 ? -9.779 -9.276 -7.064 1.00 90.19 167 ARG A CA 1
ATOM 1295 C C . ARG A 1 167 ? -9.721 -8.855 -8.533 1.00 90.19 167 ARG A C 1
ATOM 1297 O O . ARG A 1 167 ? -8.628 -8.738 -9.067 1.00 90.19 167 ARG A O 1
ATOM 1304 N N . ILE A 1 168 ? -10.874 -8.640 -9.172 1.00 89.88 168 ILE A N 1
ATOM 1305 C CA . ILE A 1 168 ? -10.995 -8.398 -10.620 1.00 89.88 168 ILE A CA 1
ATOM 1306 C C . ILE A 1 168 ? -10.296 -7.096 -11.033 1.00 89.88 168 ILE A C 1
ATOM 1308 O O . ILE A 1 168 ? -9.786 -6.991 -12.143 1.00 89.88 168 ILE A O 1
ATOM 1312 N N . GLU A 1 169 ? -10.243 -6.118 -10.133 1.00 92.44 169 GLU A N 1
ATOM 1313 C CA . GLU A 1 169 ? -9.651 -4.807 -10.409 1.00 92.44 169 GLU A CA 1
ATOM 1314 C C . GLU A 1 169 ? -8.117 -4.820 -10.326 1.00 92.44 169 GLU A C 1
ATOM 1316 O O . GLU A 1 169 ? -7.459 -3.964 -10.915 1.00 92.44 169 GLU A O 1
ATOM 1321 N N . ILE A 1 170 ? -7.527 -5.791 -9.618 1.00 95.94 170 ILE A N 1
ATOM 1322 C CA . ILE A 1 170 ? -6.077 -5.858 -9.415 1.00 95.94 170 ILE A CA 1
ATOM 1323 C C . ILE A 1 170 ? -5.438 -6.583 -10.607 1.00 95.94 170 ILE A C 1
ATOM 1325 O O . ILE A 1 170 ? -5.807 -7.725 -10.885 1.00 95.94 170 ILE A O 1
ATOM 1329 N N . PRO A 1 171 ? -4.438 -5.985 -11.284 1.00 96.75 171 PRO A N 1
ATOM 1330 C CA . PRO A 1 171 ? -3.796 -6.625 -12.427 1.00 96.75 171 PRO A CA 1
ATOM 1331 C C . PRO A 1 171 ? -3.214 -8.005 -12.103 1.00 96.75 171 PRO A C 1
ATOM 1333 O O . PRO A 1 171 ? -2.586 -8.208 -11.060 1.00 96.75 171 PRO A O 1
ATOM 1336 N N . GLU A 1 172 ? -3.372 -8.952 -13.027 1.00 97.31 172 GLU A N 1
ATOM 1337 C CA . GLU A 1 172 ? -2.980 -10.354 -12.830 1.00 97.31 172 GLU A CA 1
ATOM 1338 C C . GLU A 1 172 ? -1.490 -10.510 -12.489 1.00 97.31 172 GLU A C 1
ATOM 1340 O O . GLU A 1 172 ? -1.119 -11.300 -11.621 1.00 97.31 172 GLU A O 1
ATOM 1345 N N . ASN A 1 173 ? -0.619 -9.711 -13.110 1.00 97.12 173 ASN A N 1
ATOM 1346 C CA . ASN A 1 173 ? 0.814 -9.722 -12.818 1.00 97.12 173 ASN A CA 1
ATOM 1347 C C . ASN A 1 173 ? 1.131 -9.305 -11.371 1.00 97.12 173 ASN A C 1
ATOM 1349 O O . ASN A 1 173 ? 2.095 -9.813 -10.800 1.00 97.12 173 ASN A O 1
ATOM 1353 N N . VAL A 1 174 ? 0.329 -8.413 -10.782 1.00 98.06 174 VAL A N 1
ATOM 1354 C CA . VAL A 1 174 ? 0.438 -7.995 -9.378 1.00 98.06 174 VAL A CA 1
ATOM 1355 C C . VAL A 1 174 ? -0.083 -9.103 -8.462 1.00 98.06 174 VAL A C 1
ATOM 1357 O O . VAL A 1 174 ? 0.600 -9.475 -7.508 1.00 98.06 174 VAL A O 1
ATOM 1360 N N . LEU A 1 175 ? -1.249 -9.677 -8.781 1.00 97.88 175 LEU A N 1
ATOM 1361 C CA . LEU A 1 175 ? -1.849 -10.776 -8.014 1.00 97.88 175 LEU A CA 1
ATOM 1362 C C . LEU A 1 175 ? -0.955 -12.014 -7.968 1.00 97.88 175 LEU A C 1
ATOM 1364 O O . LEU A 1 175 ? -0.754 -12.577 -6.898 1.00 97.88 175 LEU A O 1
ATOM 1368 N N . ARG A 1 176 ? -0.362 -12.399 -9.101 1.00 98.00 176 ARG A N 1
ATOM 1369 C CA . ARG A 1 176 ? 0.528 -13.562 -9.191 1.00 98.00 176 ARG A CA 1
ATOM 1370 C C . ARG A 1 176 ? 1.710 -13.464 -8.228 1.00 98.00 176 ARG A C 1
ATOM 1372 O O . ARG A 1 176 ? 2.109 -14.469 -7.654 1.00 98.00 176 ARG A O 1
ATOM 1379 N N . ILE A 1 177 ? 2.271 -12.265 -8.056 1.00 98.06 177 ILE A N 1
ATOM 1380 C CA . ILE A 1 177 ? 3.350 -12.030 -7.089 1.00 98.06 177 ILE A CA 1
ATOM 1381 C C . ILE A 1 177 ? 2.778 -12.037 -5.668 1.00 98.06 177 ILE A C 1
ATOM 1383 O O . ILE A 1 177 ? 3.329 -12.696 -4.796 1.00 98.06 177 ILE A O 1
ATOM 1387 N N . ALA A 1 178 ? 1.659 -11.349 -5.433 1.00 97.56 178 ALA A N 1
ATOM 1388 C CA . ALA A 1 178 ? 1.031 -11.276 -4.115 1.00 97.56 178 ALA A CA 1
ATOM 1389 C C . ALA A 1 178 ? 0.665 -12.660 -3.543 1.00 97.56 178 ALA A C 1
ATOM 1391 O O . ALA A 1 178 ? 0.864 -12.909 -2.354 1.00 97.56 178 ALA A O 1
ATOM 1392 N N . ASP A 1 179 ? 0.183 -13.572 -4.390 1.00 97.56 179 ASP A N 1
ATOM 1393 C CA . ASP A 1 179 ? -0.257 -14.913 -3.994 1.00 97.56 179 ASP A CA 1
ATOM 1394 C C . ASP A 1 179 ? 0.899 -15.808 -3.505 1.00 97.56 179 ASP A C 1
ATOM 1396 O O . ASP A 1 179 ? 0.663 -16.721 -2.711 1.00 97.56 179 ASP A O 1
ATOM 1400 N N . VAL A 1 180 ? 2.142 -15.530 -3.924 1.00 97.75 180 VAL A N 1
ATOM 1401 C CA . VAL A 1 180 ? 3.344 -16.272 -3.494 1.00 97.75 180 VAL A CA 1
ATOM 1402 C C . VAL A 1 180 ? 4.110 -15.594 -2.356 1.00 97.75 180 VAL A C 1
ATOM 1404 O O . VAL A 1 180 ? 5.029 -16.196 -1.803 1.00 97.75 180 VAL A O 1
ATOM 1407 N N . LEU A 1 181 ? 3.754 -14.359 -1.986 1.00 96.19 181 LEU A N 1
ATOM 1408 C CA . LEU A 1 181 ? 4.356 -13.697 -0.829 1.00 96.19 181 LEU A CA 1
ATOM 1409 C C . LEU A 1 181 ? 3.939 -14.406 0.476 1.00 96.19 181 LEU A C 1
ATOM 1411 O O . LEU A 1 181 ? 2.787 -14.853 0.579 1.00 96.19 181 LEU A O 1
ATOM 1415 N N . PRO A 1 182 ? 4.836 -14.482 1.483 1.00 94.44 182 PRO A N 1
ATOM 1416 C CA . PRO A 1 182 ? 4.511 -15.037 2.791 1.00 94.44 182 PRO A CA 1
ATOM 1417 C C . PRO A 1 182 ? 3.265 -14.385 3.389 1.00 94.44 182 PRO A C 1
ATOM 1419 O O . PRO A 1 182 ? 3.039 -13.181 3.242 1.00 94.44 182 PRO A O 1
ATOM 1422 N N . ARG A 1 183 ? 2.446 -15.201 4.055 1.00 89.44 183 ARG A N 1
ATOM 1423 C CA . ARG A 1 183 ? 1.261 -14.711 4.760 1.00 89.44 183 ARG A CA 1
ATOM 1424 C C . ARG A 1 183 ? 1.689 -14.055 6.060 1.00 89.44 183 ARG A C 1
ATOM 1426 O O . ARG A 1 183 ? 2.649 -14.508 6.671 1.00 89.44 183 ARG A O 1
ATOM 1433 N N . ARG A 1 184 ? 0.942 -13.042 6.489 1.00 78.06 184 ARG A N 1
ATOM 1434 C CA . ARG A 1 184 ? 1.057 -12.526 7.848 1.00 78.06 184 ARG A CA 1
ATOM 1435 C C . ARG A 1 184 ? 0.258 -13.432 8.786 1.00 78.06 184 ARG A C 1
ATOM 1437 O O . ARG A 1 184 ? -0.969 -13.457 8.709 1.00 78.06 184 ARG A O 1
ATOM 1444 N N . ASP A 1 185 ? 0.967 -14.215 9.579 1.00 71.50 185 ASP A N 1
ATOM 1445 C CA . ASP A 1 185 ? 0.466 -15.015 10.696 1.00 71.50 185 ASP A CA 1
ATOM 1446 C C . ASP A 1 185 ? 0.298 -14.194 11.990 1.00 71.50 185 ASP A C 1
ATOM 1448 O O . ASP A 1 185 ? 0.940 -13.120 12.147 1.00 71.50 185 ASP A O 1
#